Protein AF-A0AAV2TES6-F1 (afdb_monomer_lite)

Foldseek 3Di:
DDDDDDDDDDDDPDDDPDDDDPDDDDDDALVVVQLCLLLVQPLQQDPDPPPPPDPPPSDRDPSSVVLVVVLQCLACLHPVNVDADDDDAAQVFAFEDEDPDQKDWDWDPLDPVPPDIDIDIEGAQDWDADPSGGIYHYHHNVVVSVQLRVLCVVCCPPPVNVVLVVQLVVLSVVLSVLSVVCSPPDPPRPCNVVSVVVNVVSSVSNSVSSNVSSSSSGGD

Structure (mmCIF, N/CA/C/O backbone):
data_AF-A0AAV2TES6-F1
#
_entry.id   AF-A0AAV2TES6-F1
#
loop_
_atom_site.group_PDB
_atom_site.id
_atom_site.type_symbol
_atom_site.label_atom_id
_atom_site.label_alt_id
_atom_site.label_comp_id
_atom_site.label_asym_id
_atom_site.label_entity_id
_atom_site.label_seq_id
_atom_site.pdbx_PDB_ins_code
_atom_site.Cartn_x
_atom_site.Cartn_y
_atom_site.Cartn_z
_atom_site.occupancy
_atom_site.B_iso_or_equiv
_atom_site.auth_seq_id
_atom_site.auth_comp_id
_atom_site.auth_asym_id
_atom_site.auth_atom_id
_atom_site.pdbx_PDB_model_num
ATOM 1 N N . MET A 1 1 ? -45.876 -41.404 -24.754 1.00 34.75 1 MET A N 1
ATOM 2 C CA . MET A 1 1 ? -45.040 -42.017 -25.812 1.00 34.75 1 MET A CA 1
ATOM 3 C C . MET A 1 1 ? -43.896 -41.044 -26.075 1.00 34.75 1 MET A C 1
ATOM 5 O O . MET A 1 1 ? -44.191 -39.905 -26.391 1.00 34.75 1 MET A O 1
ATOM 9 N N . LEU A 1 2 ? -42.691 -41.294 -25.542 1.00 32.50 2 LEU A N 1
ATOM 10 C CA . LEU A 1 2 ? -41.531 -41.885 -26.254 1.00 32.50 2 LEU A CA 1
ATOM 11 C C . LEU A 1 2 ? -41.159 -41.091 -27.529 1.00 32.50 2 LEU A C 1
ATOM 13 O O . LEU A 1 2 ? -42.039 -40.892 -28.346 1.00 32.50 2 LEU A O 1
ATOM 17 N N . ALA A 1 3 ? -39.928 -40.707 -27.879 1.00 31.81 3 ALA A N 1
ATOM 18 C CA . ALA A 1 3 ? -38.600 -40.567 -27.272 1.00 31.81 3 ALA A CA 1
ATOM 19 C C . ALA A 1 3 ? -37.652 -40.078 -28.410 1.00 31.81 3 ALA A C 1
ATOM 21 O O . ALA A 1 3 ? -37.858 -40.513 -29.537 1.00 31.81 3 ALA A O 1
ATOM 22 N N . ARG A 1 4 ? -36.571 -39.334 -28.075 1.00 33.34 4 ARG A N 1
ATOM 23 C CA . ARG A 1 4 ? -35.261 -39.208 -28.802 1.00 33.34 4 ARG A CA 1
ATOM 24 C C . ARG A 1 4 ? -35.245 -38.499 -30.184 1.00 33.34 4 ARG A C 1
ATOM 26 O O . ARG A 1 4 ? -36.201 -38.596 -30.925 1.00 33.34 4 ARG A O 1
ATOM 33 N N . SER A 1 5 ? -34.196 -37.799 -30.647 1.00 33.41 5 SER A N 1
ATOM 34 C CA . SER A 1 5 ? -32.831 -37.493 -30.163 1.00 33.41 5 SER A CA 1
ATOM 35 C C . SER A 1 5 ? -32.136 -36.418 -31.039 1.00 33.41 5 SER A C 1
ATOM 37 O O . SER A 1 5 ? -32.571 -36.135 -32.147 1.00 33.41 5 SER A O 1
ATOM 39 N N . CYS A 1 6 ? -31.039 -35.899 -30.476 1.00 31.36 6 CYS A N 1
ATOM 40 C CA . CYS A 1 6 ? -30.096 -34.804 -30.757 1.00 31.36 6 CYS A CA 1
ATOM 41 C C . CYS A 1 6 ? -29.313 -34.690 -32.097 1.00 31.36 6 CYS A C 1
ATOM 43 O O . CYS A 1 6 ? -29.288 -35.609 -32.907 1.00 31.36 6 CYS A O 1
ATOM 45 N N . PHE A 1 7 ? -28.517 -33.593 -32.112 1.00 30.42 7 PHE A N 1
ATOM 46 C CA . PHE A 1 7 ? -27.317 -33.185 -32.888 1.00 30.42 7 PHE A CA 1
ATOM 47 C C . PHE A 1 7 ? -27.592 -32.223 -34.058 1.00 30.42 7 PHE A C 1
ATOM 49 O O . PHE A 1 7 ? -28.394 -32.524 -34.923 1.00 30.42 7 PHE A O 1
ATOM 56 N N . GLY A 1 8 ? -26.982 -31.042 -34.199 1.00 27.45 8 GLY A N 1
ATOM 57 C CA . GLY A 1 8 ? -25.894 -30.358 -33.494 1.00 27.45 8 GLY A CA 1
ATOM 58 C C . GLY A 1 8 ? -25.131 -29.518 -34.530 1.00 27.45 8 GLY A C 1
ATOM 59 O O . GLY A 1 8 ? -24.601 -30.090 -35.474 1.00 27.45 8 GLY A O 1
ATOM 60 N N . CYS A 1 9 ? -25.076 -28.187 -34.397 1.00 28.80 9 CYS A N 1
ATOM 61 C CA . CYS A 1 9 ? -24.217 -27.353 -35.245 1.00 28.80 9 CYS A CA 1
ATOM 62 C C . CYS A 1 9 ? -23.537 -26.269 -34.397 1.00 28.80 9 CYS A C 1
ATOM 64 O O . CYS A 1 9 ? -24.188 -25.441 -33.764 1.00 28.80 9 CYS A O 1
ATOM 66 N N . SER A 1 10 ? -22.212 -26.379 -34.342 1.00 29.36 10 SER A N 1
ATOM 67 C CA . SER A 1 10 ? -21.269 -25.631 -33.513 1.00 29.36 10 SER A CA 1
ATOM 68 C C . SER A 1 10 ? -21.087 -24.194 -34.012 1.00 29.36 10 SER A C 1
ATOM 70 O O . SER A 1 10 ? -20.819 -23.982 -35.193 1.00 29.36 10 SER A O 1
ATOM 72 N N . ALA A 1 11 ? -21.203 -23.215 -33.112 1.00 30.08 11 ALA A N 1
ATOM 73 C CA . ALA A 1 11 ? -20.855 -21.822 -33.367 1.00 30.08 11 ALA A CA 1
ATOM 74 C C . ALA A 1 11 ? -19.369 -21.599 -33.041 1.00 30.08 11 ALA A C 1
ATOM 76 O O . ALA A 1 11 ? -18.954 -21.664 -31.884 1.00 30.08 11 ALA A O 1
ATOM 77 N N . THR A 1 12 ? -18.554 -21.337 -34.061 1.00 31.69 12 THR A N 1
ATOM 78 C CA . THR A 1 12 ? -17.136 -20.998 -33.900 1.00 31.69 12 THR A CA 1
ATOM 79 C C . THR A 1 12 ? -16.978 -19.550 -33.444 1.00 31.69 12 THR A C 1
ATOM 81 O O . THR A 1 12 ? -17.210 -18.610 -34.203 1.00 31.69 12 THR A O 1
ATOM 84 N N . ALA A 1 13 ? -16.550 -19.382 -32.194 1.00 33.38 13 ALA A N 1
ATOM 85 C CA . ALA A 1 13 ? -16.122 -18.123 -31.604 1.00 33.38 13 ALA A CA 1
ATOM 86 C C . ALA A 1 13 ? -14.773 -17.692 -32.198 1.00 33.38 13 ALA A C 1
ATOM 88 O O . ALA A 1 13 ? -13.722 -18.122 -31.732 1.00 33.38 13 ALA A O 1
ATOM 89 N N . ASN A 1 14 ? -14.785 -16.869 -33.246 1.00 34.22 14 ASN A N 1
ATOM 90 C CA . ASN A 1 14 ? -13.567 -16.202 -33.705 1.00 34.22 14 ASN A CA 1
ATOM 91 C C . ASN A 1 14 ? -13.888 -14.933 -34.500 1.00 34.22 14 ASN A C 1
ATOM 93 O O . ASN A 1 14 ? -13.734 -14.889 -35.716 1.00 34.22 14 ASN A O 1
ATOM 97 N N . GLN A 1 15 ? -14.376 -13.894 -33.813 1.00 36.31 15 GLN A N 1
ATOM 98 C CA . GLN A 1 15 ? -14.455 -12.553 -34.400 1.00 36.31 15 GLN A CA 1
ATOM 99 C C . GLN A 1 15 ? -14.651 -11.440 -33.359 1.00 36.31 15 GLN A C 1
ATOM 101 O O . GLN A 1 15 ? -15.625 -10.705 -33.412 1.00 36.31 15 GLN A O 1
ATOM 106 N N . VAL A 1 16 ? -13.709 -11.263 -32.424 1.00 30.45 16 VAL A N 1
ATOM 107 C CA . VAL A 1 16 ? -13.511 -9.953 -31.768 1.00 30.45 16 VAL A CA 1
ATOM 108 C C . VAL A 1 16 ? -12.026 -9.759 -31.434 1.00 30.45 16 VAL A C 1
ATOM 110 O O . VAL A 1 16 ? -11.608 -9.859 -30.287 1.00 30.45 16 VAL A O 1
ATOM 113 N N . LEU A 1 17 ? -11.205 -9.468 -32.446 1.00 35.62 17 LEU A N 1
ATOM 114 C CA . LEU A 1 17 ? -9.939 -8.755 -32.247 1.00 35.62 17 LEU A CA 1
ATOM 115 C C . LEU A 1 17 ? -10.193 -7.297 -32.636 1.00 35.62 17 LEU A C 1
ATOM 117 O O . LEU A 1 17 ? -10.047 -6.901 -33.790 1.00 35.62 17 LEU A O 1
ATOM 121 N N . ARG A 1 18 ? -10.652 -6.505 -31.664 1.00 28.45 18 ARG 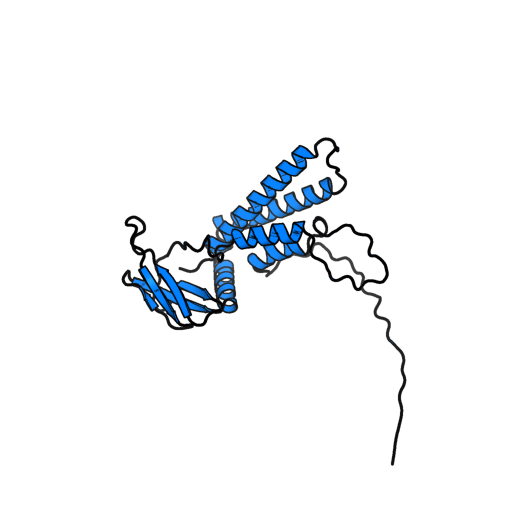A N 1
ATOM 122 C CA . ARG A 1 18 ? -10.622 -5.044 -31.740 1.00 28.45 18 ARG A CA 1
ATOM 123 C C . ARG A 1 18 ? -9.611 -4.544 -30.722 1.00 28.45 18 ARG A C 1
ATOM 125 O O . ARG A 1 18 ? -9.689 -4.879 -29.546 1.00 28.45 18 ARG A O 1
ATOM 132 N N . CYS A 1 19 ? -8.656 -3.787 -31.250 1.00 28.22 19 CYS A N 1
ATOM 133 C CA . CYS A 1 19 ? -7.640 -2.982 -30.593 1.00 28.22 19 CYS A CA 1
ATOM 134 C C . CYS A 1 19 ? -7.978 -2.625 -29.138 1.00 28.22 19 CYS A C 1
ATOM 136 O O . CYS A 1 19 ? -8.856 -1.799 -28.892 1.00 28.22 19 CYS A O 1
ATOM 138 N N . LEU A 1 20 ? -7.238 -3.193 -28.184 1.00 29.75 20 LEU A N 1
ATOM 139 C CA . LEU A 1 20 ? -7.183 -2.638 -26.837 1.00 29.75 20 LEU A CA 1
ATOM 140 C C . LEU A 1 20 ? -6.269 -1.417 -26.889 1.00 29.75 20 LEU A C 1
ATOM 142 O O . LEU A 1 20 ? -5.049 -1.499 -26.774 1.00 29.75 20 LEU A O 1
ATOM 146 N N . SER A 1 21 ? -6.908 -0.276 -27.128 1.00 31.30 21 SER A N 1
ATOM 147 C CA . SER A 1 21 ? -6.441 1.025 -26.678 1.00 31.30 21 SER A CA 1
ATOM 148 C C . SER A 1 21 ? -5.884 0.918 -25.258 1.00 31.30 21 SER A C 1
ATOM 150 O O . SER A 1 21 ? -6.511 0.288 -24.405 1.00 31.30 21 SER A O 1
ATOM 152 N N . VAL A 1 22 ? -4.754 1.582 -25.011 1.00 44.47 22 VAL A N 1
ATOM 153 C CA . VAL A 1 22 ? -4.266 1.967 -23.680 1.00 44.47 22 VAL A CA 1
ATOM 154 C C . VAL A 1 22 ? -5.421 2.665 -22.953 1.00 44.47 22 VAL A C 1
ATOM 156 O O . VAL A 1 22 ? -5.712 3.835 -23.187 1.00 44.47 22 VAL A O 1
ATOM 159 N N . GLY A 1 23 ? -6.178 1.887 -22.184 1.00 30.30 23 GLY A N 1
ATOM 160 C CA . GLY A 1 23 ? -7.470 2.272 -21.635 1.00 30.30 23 GLY A CA 1
ATOM 161 C C . GLY A 1 23 ? -7.330 2.682 -20.181 1.00 30.30 23 GLY A C 1
ATOM 162 O O . GLY A 1 23 ? -7.188 1.830 -19.313 1.00 30.30 23 GLY A O 1
ATOM 163 N N . SER A 1 24 ? -7.348 3.995 -19.957 1.00 35.31 24 SER A N 1
ATOM 164 C CA . SER A 1 24 ? -7.774 4.704 -18.741 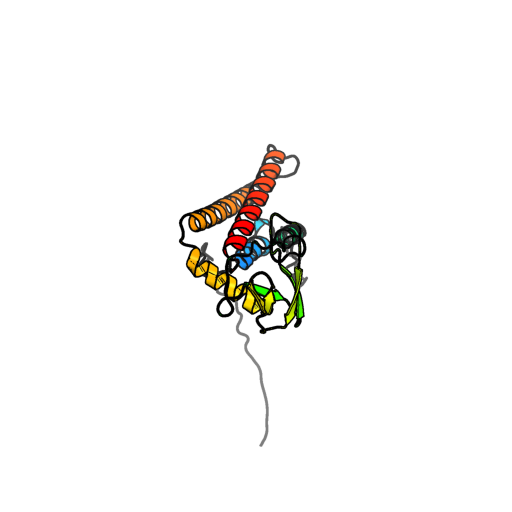1.00 35.31 24 SER A CA 1
ATOM 165 C C . SER A 1 24 ? -7.892 3.882 -17.442 1.00 35.31 24 SER A C 1
ATOM 167 O O . SER A 1 24 ? -8.911 3.237 -17.178 1.00 35.31 24 SER A O 1
ATOM 169 N N . ASN A 1 25 ? -6.884 4.030 -16.578 1.00 42.53 25 ASN A N 1
ATOM 170 C CA . ASN A 1 25 ? -6.913 3.712 -15.149 1.00 42.53 25 ASN A CA 1
ATOM 171 C C . ASN A 1 25 ? -8.118 4.382 -14.464 1.00 42.53 25 ASN A C 1
ATOM 173 O O . ASN A 1 25 ? -8.068 5.565 -14.138 1.00 42.53 25 ASN A O 1
ATOM 177 N N . THR A 1 26 ? -9.193 3.641 -14.200 1.00 45.97 26 THR A N 1
ATOM 178 C CA . THR A 1 26 ? -10.240 4.090 -13.272 1.00 45.97 26 THR A CA 1
ATOM 179 C C . THR A 1 26 ? -10.668 2.921 -12.377 1.00 45.97 26 THR A C 1
ATOM 181 O O . THR A 1 26 ? -11.141 1.895 -12.853 1.00 45.97 26 THR A O 1
ATOM 184 N N . ASN A 1 27 ? -10.454 3.081 -11.063 1.00 55.91 27 ASN A N 1
ATOM 185 C CA . ASN A 1 27 ? -10.877 2.204 -9.953 1.00 55.91 27 ASN A CA 1
ATOM 186 C C . ASN A 1 27 ? -10.163 0.851 -9.749 1.00 55.91 27 ASN A C 1
ATOM 188 O O . ASN A 1 27 ? -10.792 -0.117 -9.327 1.00 55.91 27 ASN A O 1
ATOM 192 N N . VAL A 1 28 ? -8.848 0.768 -9.964 1.00 74.12 28 VAL A N 1
ATOM 193 C CA . VAL A 1 2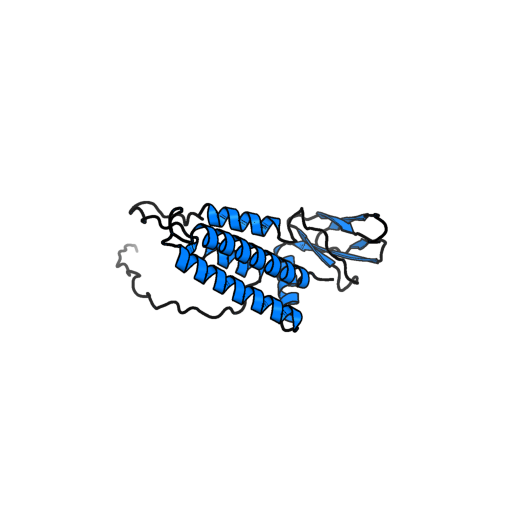8 ? -8.046 -0.360 -9.451 1.00 74.12 28 VAL A CA 1
ATOM 194 C C . VAL A 1 28 ? -7.292 0.097 -8.200 1.00 74.12 28 VAL A C 1
ATOM 196 O O . VAL A 1 28 ? -6.625 1.130 -8.239 1.00 74.12 28 VAL A O 1
ATOM 199 N N . GLY A 1 29 ? -7.413 -0.653 -7.100 1.00 86.25 29 GLY A N 1
ATOM 200 C CA . GLY A 1 29 ? -6.713 -0.354 -5.846 1.00 86.25 29 GLY A CA 1
ATOM 201 C C . GLY A 1 29 ? -5.192 -0.358 -6.011 1.00 86.25 29 GLY A C 1
ATOM 202 O O . GLY A 1 29 ? -4.661 -1.043 -6.888 1.00 86.25 29 GLY A O 1
ATOM 203 N N . ILE A 1 30 ? -4.468 0.393 -5.179 1.00 91.50 30 ILE A N 1
ATOM 204 C CA . ILE A 1 30 ? -3.021 0.636 -5.366 1.00 91.50 30 ILE A CA 1
ATOM 205 C C . ILE A 1 30 ? -2.212 -0.668 -5.343 1.00 91.50 30 ILE A C 1
ATOM 207 O O . ILE A 1 30 ? -1.292 -0.858 -6.142 1.00 91.50 30 ILE A O 1
ATOM 211 N N . LYS A 1 31 ? -2.589 -1.602 -4.465 1.00 90.69 31 LYS A N 1
ATOM 212 C CA . LYS A 1 31 ? -1.980 -2.938 -4.378 1.00 90.69 31 LYS A CA 1
ATOM 213 C C . LYS A 1 31 ? -2.195 -3.756 -5.649 1.00 90.69 31 LYS A C 1
ATOM 215 O O . LYS A 1 31 ? -1.262 -4.363 -6.174 1.00 90.69 31 LYS A O 1
ATOM 220 N N . GLU A 1 32 ? -3.417 -3.734 -6.169 1.00 91.38 32 GLU A N 1
ATOM 221 C CA . GLU A 1 32 ? -3.767 -4.453 -7.392 1.00 91.38 32 GLU A CA 1
ATOM 222 C C . GLU A 1 32 ? -3.100 -3.822 -8.618 1.00 91.38 32 GLU A C 1
ATOM 224 O O . GLU A 1 32 ? -2.634 -4.538 -9.498 1.00 91.38 32 GLU A O 1
ATOM 229 N N . ARG A 1 33 ? -2.957 -2.494 -8.650 1.00 93.25 33 ARG A N 1
ATOM 230 C CA . ARG A 1 33 ? -2.215 -1.788 -9.698 1.00 93.25 33 ARG A CA 1
ATOM 231 C C . ARG A 1 33 ? -0.765 -2.271 -9.786 1.00 93.25 33 ARG A C 1
ATOM 233 O O . ARG A 1 33 ? -0.323 -2.644 -10.869 1.00 93.25 33 ARG A O 1
ATOM 240 N N . MET A 1 34 ? -0.055 -2.340 -8.656 1.00 93.06 34 MET A N 1
ATOM 241 C CA . MET A 1 34 ? 1.318 -2.866 -8.606 1.00 93.06 34 MET A CA 1
ATOM 242 C C . MET A 1 34 ? 1.387 -4.326 -9.075 1.00 93.06 34 MET A C 1
ATOM 244 O O . MET A 1 34 ? 2.261 -4.705 -9.855 1.00 93.06 34 MET A O 1
ATOM 248 N N . ARG A 1 35 ? 0.433 -5.155 -8.638 1.00 92.56 35 ARG A N 1
ATOM 249 C CA . ARG A 1 35 ? 0.344 -6.556 -9.061 1.00 92.56 35 ARG A CA 1
ATOM 250 C C . ARG A 1 35 ? 0.141 -6.675 -10.573 1.00 92.56 35 ARG A C 1
ATOM 252 O O . ARG A 1 35 ? 0.855 -7.444 -11.214 1.00 92.56 35 ARG A O 1
ATOM 259 N N . LYS A 1 36 ? -0.794 -5.918 -11.151 1.00 92.06 36 LYS A N 1
ATOM 260 C CA . LYS A 1 36 ? -1.048 -5.904 -12.599 1.00 92.06 36 LYS A CA 1
ATOM 261 C C . LYS A 1 36 ? 0.162 -5.417 -13.378 1.00 92.06 36 LYS A C 1
ATOM 263 O O . LYS A 1 36 ? 0.533 -6.046 -14.363 1.00 92.06 36 LYS A O 1
ATOM 268 N N . PHE A 1 37 ? 0.836 -4.381 -12.884 1.00 92.25 37 PHE A N 1
ATOM 269 C CA . PHE A 1 37 ? 2.071 -3.886 -13.481 1.00 92.25 37 PHE A CA 1
ATOM 270 C C . PHE A 1 37 ? 3.151 -4.973 -13.606 1.00 92.25 37 PHE A C 1
ATOM 272 O O . PHE A 1 37 ? 3.890 -4.984 -14.581 1.00 92.25 37 PHE A O 1
ATOM 279 N N . ILE A 1 38 ? 3.250 -5.911 -12.662 1.00 92.19 38 ILE A N 1
ATOM 280 C CA . ILE A 1 38 ? 4.214 -7.018 -12.765 1.00 92.19 38 ILE A CA 1
ATOM 281 C C . ILE A 1 38 ? 3.662 -8.154 -13.636 1.00 92.19 38 ILE A C 1
ATOM 283 O O . ILE A 1 38 ? 4.353 -8.682 -14.509 1.00 92.19 38 ILE A O 1
ATOM 287 N N . MET A 1 39 ? 2.420 -8.562 -13.383 1.00 88.88 39 MET A N 1
ATOM 288 C CA . MET A 1 39 ? 1.852 -9.808 -13.906 1.00 88.88 39 MET A CA 1
ATOM 289 C C . MET A 1 39 ? 1.345 -9.696 -15.343 1.00 88.88 39 MET A C 1
ATOM 291 O O . MET A 1 39 ? 1.405 -10.669 -16.091 1.00 88.88 39 MET A O 1
ATOM 295 N N . GLU A 1 40 ? 0.839 -8.528 -15.726 1.00 88.62 40 GLU A N 1
ATOM 296 C CA . GLU A 1 40 ? 0.203 -8.289 -17.026 1.00 88.62 40 GLU A CA 1
ATOM 297 C C . GLU A 1 40 ? 1.141 -7.571 -18.006 1.00 88.62 40 GLU A C 1
ATOM 299 O O . GLU A 1 40 ? 0.779 -7.350 -19.160 1.00 88.62 40 GLU A O 1
ATOM 304 N N . ASN A 1 41 ? 2.361 -7.226 -17.580 1.00 87.50 41 ASN A N 1
ATOM 305 C CA . ASN A 1 41 ? 3.302 -6.504 -18.423 1.00 87.50 41 ASN A CA 1
ATOM 306 C C . ASN A 1 41 ? 3.908 -7.413 -19.507 1.00 87.50 41 ASN A C 1
ATOM 308 O O . ASN A 1 41 ? 4.568 -8.416 -19.189 1.00 87.50 41 ASN A O 1
ATOM 312 N N . PRO A 1 42 ? 3.728 -7.064 -20.795 1.00 85.31 42 PRO A N 1
ATOM 313 C CA . PRO A 1 42 ? 4.202 -7.883 -21.904 1.00 85.31 42 PRO A CA 1
ATOM 314 C C . PRO A 1 42 ? 5.729 -7.983 -21.946 1.00 85.31 42 PRO A C 1
ATOM 316 O O . PRO A 1 42 ? 6.255 -9.000 -22.387 1.00 85.31 42 PRO A O 1
ATOM 319 N N . HIS A 1 43 ? 6.450 -6.978 -21.443 1.00 84.50 43 HIS A N 1
ATOM 320 C CA . HIS A 1 43 ? 7.913 -6.960 -21.469 1.00 84.50 43 HIS A CA 1
ATOM 321 C C . HIS A 1 43 ? 8.559 -7.833 -20.380 1.00 84.50 43 HIS A C 1
ATOM 323 O O . HIS A 1 43 ? 9.746 -8.138 -20.464 1.00 84.50 43 HIS A O 1
ATOM 329 N N . LEU A 1 44 ? 7.792 -8.256 -19.367 1.00 81.12 44 LEU A N 1
ATOM 330 C CA . LEU A 1 44 ? 8.245 -9.159 -18.298 1.00 81.12 44 LEU A CA 1
ATOM 331 C C . LEU A 1 44 ? 7.857 -10.625 -18.541 1.00 81.12 44 LEU A C 1
ATOM 333 O O . LEU A 1 44 ? 8.327 -11.527 -17.833 1.00 81.12 44 LEU A O 1
ATOM 337 N N . SER A 1 45 ? 6.982 -10.852 -19.520 1.00 71.69 45 SER A N 1
ATOM 338 C CA . SER A 1 45 ? 6.514 -12.175 -19.913 1.00 71.69 45 SER A CA 1
ATOM 339 C C . SER A 1 45 ? 7.592 -12.897 -20.732 1.00 71.69 45 SER A C 1
ATOM 341 O O . SER A 1 45 ? 8.329 -12.255 -21.482 1.00 71.69 45 SER A O 1
ATOM 343 N N . PRO A 1 46 ? 7.729 -14.227 -20.600 1.00 61.66 46 PRO A N 1
ATOM 344 C CA . PRO A 1 46 ? 8.751 -14.960 -21.332 1.00 61.66 46 PRO A CA 1
ATOM 345 C C . PRO A 1 46 ? 8.467 -14.893 -22.839 1.00 61.66 46 PRO A C 1
ATOM 347 O O . PRO A 1 46 ? 7.403 -15.304 -23.296 1.00 61.66 46 PRO A O 1
ATOM 350 N N . SER A 1 47 ? 9.436 -14.418 -23.624 1.00 55.28 47 SER A N 1
ATOM 351 C CA . SER A 1 47 ? 9.430 -14.485 -25.090 1.00 55.28 47 SER A CA 1
ATOM 352 C C . SER A 1 47 ? 9.762 -15.905 -25.568 1.00 55.28 47 SER A C 1
ATOM 354 O O . SER A 1 47 ? 10.754 -16.140 -26.253 1.00 55.28 47 SER A O 1
ATOM 356 N N . GLY A 1 48 ? 8.972 -16.892 -25.147 1.00 54.25 48 GLY A N 1
ATOM 357 C CA . GLY A 1 48 ? 9.084 -18.261 -25.645 1.00 54.25 48 GLY A CA 1
ATOM 358 C C . GLY A 1 48 ? 8.189 -18.457 -26.870 1.00 54.25 48 GLY A C 1
ATOM 359 O O . GLY A 1 48 ? 7.056 -17.969 -26.848 1.00 54.25 48 GLY A O 1
ATOM 360 N N . PRO A 1 49 ? 8.627 -19.175 -27.924 1.00 47.97 49 PRO A N 1
ATOM 361 C CA . PRO A 1 49 ? 7.687 -19.664 -28.920 1.00 47.97 49 PRO A CA 1
ATOM 362 C C . PRO A 1 49 ? 6.641 -20.495 -28.177 1.00 47.97 49 PRO A C 1
ATOM 364 O O . PRO A 1 49 ? 6.984 -21.392 -27.405 1.00 47.97 49 PRO A O 1
ATOM 367 N N . SER A 1 50 ? 5.365 -20.173 -28.373 1.00 47.28 50 SER A N 1
ATOM 368 C CA . SER A 1 50 ? 4.272 -21.042 -27.965 1.00 47.28 50 SER A CA 1
ATOM 369 C C . SER A 1 50 ? 4.494 -22.384 -28.655 1.00 47.28 50 SER A C 1
ATOM 371 O O . SER A 1 50 ? 4.191 -22.522 -29.840 1.00 47.28 50 SER A O 1
ATOM 373 N N . ASN A 1 51 ? 5.096 -23.349 -27.960 1.00 48.38 51 ASN A N 1
ATOM 374 C CA . ASN A 1 51 ? 5.167 -24.713 -28.453 1.00 48.38 51 ASN A CA 1
ATOM 375 C C . ASN A 1 51 ? 3.721 -25.148 -28.691 1.00 48.38 51 ASN A C 1
ATOM 377 O O . ASN A 1 51 ? 2.940 -25.265 -27.743 1.00 48.38 51 ASN A O 1
ATOM 381 N N . LEU A 1 52 ? 3.348 -25.301 -29.965 1.00 56.88 52 LEU A N 1
ATOM 382 C CA . LEU A 1 52 ? 2.061 -25.864 -30.341 1.00 56.88 52 LEU A CA 1
ATOM 383 C C . LEU A 1 52 ? 1.945 -27.211 -29.612 1.00 56.88 52 LEU A C 1
ATOM 385 O O . LEU A 1 52 ? 2.818 -28.060 -29.777 1.00 56.88 52 LEU A O 1
ATOM 389 N N . ASN A 1 53 ? 0.872 -27.387 -28.835 1.00 58.22 53 ASN A N 1
ATOM 390 C CA . ASN A 1 53 ? 0.427 -28.625 -28.165 1.00 58.22 53 ASN A CA 1
ATOM 391 C C . ASN A 1 53 ? 0.692 -28.798 -26.658 1.00 58.22 53 ASN A C 1
ATOM 393 O O . ASN A 1 53 ? 0.373 -29.861 -26.130 1.00 58.22 53 ASN A O 1
ATOM 397 N N . LEU A 1 54 ? 1.153 -27.784 -25.923 1.00 51.09 54 LEU A N 1
ATOM 398 C CA . LEU A 1 54 ? 0.996 -27.778 -24.459 1.00 51.09 54 LEU A CA 1
ATOM 399 C C . LEU A 1 54 ? -0.103 -26.783 -24.072 1.00 51.09 54 LEU A C 1
ATOM 401 O O . LEU A 1 54 ? -0.102 -25.671 -24.609 1.00 51.09 54 LEU A O 1
ATOM 405 N N . PRO A 1 55 ? -1.041 -27.125 -23.163 1.00 47.78 55 PRO A N 1
ATOM 406 C CA . PRO A 1 55 ? -1.876 -26.106 -22.553 1.00 47.78 55 PRO A CA 1
ATOM 407 C C . PRO A 1 55 ? -0.922 -25.142 -21.853 1.00 47.78 55 PRO A C 1
ATOM 409 O O . PRO A 1 55 ? -0.290 -25.500 -20.861 1.00 47.78 55 PRO A O 1
ATOM 412 N N . VAL A 1 56 ? -0.751 -23.949 -22.428 1.00 50.25 56 VAL A N 1
ATOM 413 C CA . VAL A 1 56 ? 0.081 -22.896 -21.852 1.00 50.25 56 VAL A CA 1
ATOM 414 C C . VAL A 1 56 ? -0.617 -22.477 -20.566 1.00 50.25 56 VAL A C 1
ATOM 416 O O . VAL A 1 56 ? -1.475 -21.593 -20.561 1.00 50.25 56 VAL A O 1
ATOM 419 N N . ALA A 1 57 ? -0.275 -23.131 -19.456 1.00 51.41 57 ALA A N 1
ATOM 420 C CA . ALA A 1 57 ? -0.361 -22.467 -18.175 1.00 51.41 57 ALA A CA 1
ATOM 421 C C . ALA A 1 57 ? 0.385 -21.145 -18.376 1.00 51.41 57 ALA A C 1
ATOM 423 O O . ALA A 1 57 ? 1.495 -21.140 -18.910 1.00 51.41 57 ALA A O 1
ATOM 424 N N . LYS A 1 58 ? -0.267 -20.012 -18.085 1.00 60.53 58 LYS A N 1
ATOM 425 C CA . LYS A 1 58 ? 0.393 -18.701 -18.075 1.00 60.53 58 LYS A CA 1
ATOM 426 C C . LYS A 1 58 ? 1.470 -18.751 -16.992 1.00 60.53 58 LYS A C 1
ATOM 428 O O . LYS A 1 58 ? 1.242 -18.336 -15.858 1.00 60.53 58 LYS A O 1
ATOM 433 N N . ASP A 1 59 ? 2.612 -19.331 -17.328 1.00 66.81 59 ASP A N 1
ATOM 434 C CA . ASP A 1 59 ? 3.703 -19.534 -16.405 1.00 66.81 59 ASP A CA 1
ATOM 435 C C . ASP A 1 59 ? 4.374 -18.187 -16.196 1.00 66.81 59 ASP A C 1
ATOM 437 O O . ASP A 1 59 ? 5.026 -17.621 -17.073 1.00 66.81 59 ASP A O 1
ATOM 441 N N . VAL A 1 60 ? 4.145 -17.652 -15.002 1.00 78.00 60 VAL A N 1
ATOM 442 C CA . VAL A 1 60 ? 4.751 -16.420 -14.513 1.00 78.00 60 VAL A CA 1
ATOM 443 C C . VAL A 1 60 ? 6.268 -16.561 -14.604 1.00 78.00 60 VAL A C 1
ATOM 445 O O . VAL A 1 60 ? 6.838 -17.530 -14.083 1.00 78.00 60 VAL A O 1
ATOM 448 N N . SER A 1 61 ? 6.932 -15.602 -15.250 1.00 84.56 61 SER A N 1
ATOM 449 C CA . SER A 1 61 ? 8.380 -15.649 -15.442 1.00 84.56 61 SER A CA 1
ATOM 450 C C . SER A 1 61 ? 9.118 -15.607 -14.100 1.00 84.56 61 SER A C 1
ATOM 452 O O . SER A 1 61 ? 8.608 -15.101 -13.096 1.00 84.56 61 SER A O 1
ATOM 454 N N . ARG A 1 62 ? 10.360 -16.114 -14.055 1.00 85.25 62 ARG A N 1
ATOM 455 C CA . ARG A 1 62 ? 11.196 -16.018 -12.842 1.00 85.25 62 ARG A CA 1
ATOM 456 C C . ARG A 1 62 ? 11.367 -14.564 -12.394 1.00 85.25 62 ARG A C 1
ATOM 458 O O . ARG A 1 62 ? 11.368 -14.302 -11.199 1.00 85.25 62 ARG A O 1
ATOM 465 N N . MET A 1 63 ? 11.473 -13.639 -13.351 1.00 85.81 63 MET A N 1
ATOM 466 C CA . MET A 1 63 ? 11.568 -12.205 -13.077 1.00 85.81 63 MET A CA 1
ATOM 467 C C . MET A 1 63 ? 10.292 -11.681 -12.418 1.00 85.81 63 MET A C 1
ATOM 469 O O . MET A 1 63 ? 10.366 -11.023 -11.389 1.00 85.81 63 MET A O 1
ATOM 473 N N . GLN A 1 64 ? 9.121 -12.027 -12.956 1.00 90.00 64 GLN A N 1
ATOM 474 C CA . GLN A 1 64 ? 7.841 -11.627 -12.371 1.00 90.00 64 GLN A CA 1
ATOM 475 C C . GLN A 1 64 ? 7.673 -12.178 -10.948 1.00 90.00 64 GLN A C 1
ATOM 477 O O . GLN A 1 64 ? 7.270 -11.439 -10.055 1.00 90.00 64 GLN A O 1
ATOM 482 N N . LYS A 1 65 ? 8.046 -13.444 -10.705 1.00 90.12 65 LYS A N 1
ATOM 483 C CA . LYS A 1 65 ? 8.025 -14.045 -9.357 1.00 90.12 65 LYS A CA 1
ATOM 484 C C . LYS A 1 65 ? 8.935 -13.298 -8.379 1.00 90.12 65 LYS A C 1
ATOM 486 O O . LYS A 1 65 ? 8.512 -12.990 -7.271 1.00 90.12 65 LYS A O 1
ATOM 491 N N . GLU A 1 66 ? 10.153 -12.976 -8.805 1.00 91.62 66 GLU A N 1
ATOM 492 C CA . GLU A 1 66 ? 11.125 -12.230 -8.000 1.00 91.62 66 GLU A CA 1
ATOM 493 C C . GLU A 1 66 ? 10.636 -10.805 -7.691 1.00 91.62 66 GLU A C 1
ATOM 495 O O . GLU A 1 66 ? 10.690 -10.353 -6.550 1.00 91.62 66 GLU A O 1
ATOM 500 N N . MET A 1 67 ? 10.088 -10.102 -8.685 1.00 92.94 67 MET A N 1
ATOM 501 C CA . MET A 1 67 ? 9.518 -8.766 -8.492 1.00 92.94 67 MET A CA 1
ATOM 502 C C . MET A 1 67 ? 8.324 -8.788 -7.533 1.00 92.94 67 MET A C 1
ATOM 504 O O . MET A 1 67 ? 8.240 -7.926 -6.659 1.00 92.94 67 MET A O 1
ATOM 508 N N . MET A 1 68 ? 7.440 -9.786 -7.643 1.00 91.94 68 MET A N 1
ATOM 509 C CA . MET A 1 68 ? 6.328 -9.976 -6.706 1.00 91.94 68 MET A CA 1
ATOM 510 C C . MET A 1 68 ? 6.827 -10.224 -5.283 1.00 91.94 68 MET A C 1
ATOM 512 O O . MET A 1 68 ? 6.361 -9.559 -4.362 1.00 91.94 68 MET A O 1
ATOM 516 N N . ALA A 1 69 ? 7.812 -11.108 -5.102 1.00 91.50 69 ALA A N 1
ATOM 517 C CA . ALA A 1 69 ? 8.400 -11.373 -3.790 1.00 91.50 69 ALA A CA 1
ATOM 518 C C . ALA A 1 69 ? 9.002 -10.099 -3.174 1.00 91.50 69 ALA A C 1
ATOM 520 O O . ALA A 1 69 ? 8.806 -9.819 -1.993 1.00 91.50 69 ALA A O 1
ATOM 521 N N . GLN A 1 70 ? 9.672 -9.267 -3.978 1.00 91.94 70 GLN A N 1
ATOM 522 C CA . GLN A 1 70 ? 10.176 -7.976 -3.508 1.00 91.94 70 GLN A CA 1
ATOM 523 C C . GLN A 1 70 ? 9.053 -7.029 -3.080 1.00 91.94 70 GLN A C 1
ATOM 525 O O . GLN A 1 70 ? 9.210 -6.351 -2.067 1.00 91.94 70 GLN A O 1
ATOM 530 N N . VAL A 1 71 ? 7.941 -6.969 -3.821 1.00 91.69 71 VAL A N 1
ATOM 531 C CA . VAL A 1 71 ? 6.771 -6.157 -3.445 1.00 91.69 71 VAL A CA 1
ATOM 532 C C . VAL A 1 71 ? 6.138 -6.668 -2.150 1.00 91.69 71 VAL A C 1
ATOM 534 O O . VAL A 1 71 ? 5.827 -5.871 -1.270 1.00 91.69 71 VAL A O 1
ATOM 537 N N . GLU A 1 72 ? 6.002 -7.983 -1.988 1.00 88.44 72 GLU A N 1
ATOM 538 C CA . GLU A 1 72 ? 5.464 -8.591 -0.767 1.00 88.44 72 GLU A CA 1
ATOM 539 C C . GLU A 1 72 ? 6.328 -8.290 0.460 1.00 88.44 72 GLU A C 1
ATOM 541 O O . GLU A 1 72 ? 5.794 -8.001 1.529 1.00 88.44 72 GLU A O 1
ATOM 546 N N . VAL A 1 73 ? 7.657 -8.309 0.314 1.00 88.19 73 VAL A N 1
ATOM 547 C CA . VAL A 1 73 ? 8.586 -8.007 1.411 1.00 88.19 73 VAL A CA 1
ATOM 548 C C . VAL A 1 73 ? 8.495 -6.547 1.844 1.00 88.19 73 VAL A C 1
ATOM 550 O O . VAL A 1 73 ? 8.556 -6.287 3.046 1.00 88.19 73 VAL A O 1
ATOM 553 N N . ILE A 1 74 ? 8.360 -5.606 0.902 1.00 86.44 74 ILE A N 1
ATOM 554 C CA . ILE A 1 74 ? 8.292 -4.168 1.213 1.00 86.44 74 ILE A CA 1
ATOM 555 C C . ILE A 1 74 ? 6.901 -3.703 1.649 1.00 86.44 74 ILE A C 1
ATOM 557 O O . ILE A 1 74 ? 6.799 -2.633 2.248 1.00 86.44 74 ILE A O 1
ATOM 561 N N . ASP A 1 75 ? 5.839 -4.455 1.342 1.00 85.25 75 ASP A N 1
ATOM 562 C CA . ASP A 1 75 ? 4.483 -4.075 1.734 1.00 85.25 75 ASP A CA 1
ATOM 563 C C . ASP A 1 75 ? 4.405 -3.941 3.262 1.00 85.25 75 ASP A C 1
ATOM 565 O O . ASP A 1 75 ? 5.079 -4.649 4.014 1.00 85.25 75 ASP A O 1
ATOM 569 N N . ILE A 1 76 ? 3.576 -3.019 3.735 1.00 77.12 76 ILE A N 1
ATOM 570 C CA . ILE A 1 76 ? 3.395 -2.725 5.163 1.00 77.12 76 ILE A CA 1
ATOM 571 C C . ILE A 1 76 ? 2.773 -3.927 5.883 1.00 77.12 76 ILE A C 1
ATOM 573 O O . ILE A 1 76 ? 2.953 -4.116 7.085 1.00 77.12 76 ILE A O 1
ATOM 577 N N . ASP A 1 77 ? 2.061 -4.771 5.136 1.00 74.38 77 ASP A N 1
ATOM 578 C CA . ASP A 1 77 ? 1.464 -6.003 5.651 1.00 74.38 77 ASP A CA 1
ATOM 579 C C . ASP A 1 77 ? 2.506 -7.102 5.922 1.00 74.38 77 ASP A C 1
ATOM 581 O O . ASP A 1 77 ? 2.216 -8.074 6.632 1.00 74.38 77 ASP A O 1
ATOM 585 N N . SER A 1 78 ? 3.725 -6.948 5.389 1.00 76.50 78 SER A N 1
ATOM 586 C CA . SER A 1 78 ? 4.855 -7.834 5.661 1.00 76.50 78 SER A CA 1
ATOM 587 C C . SER A 1 78 ? 5.149 -7.869 7.156 1.00 76.50 78 SER A C 1
ATOM 589 O O . SER A 1 78 ? 5.175 -6.843 7.836 1.00 76.50 78 SER A O 1
ATOM 591 N N . ILE A 1 79 ? 5.429 -9.066 7.677 1.00 65.38 79 ILE A N 1
ATOM 592 C CA . ILE A 1 79 ? 5.811 -9.272 9.084 1.00 65.38 79 ILE A CA 1
ATOM 593 C C . ILE A 1 79 ? 6.992 -8.363 9.468 1.00 65.38 79 ILE A C 1
ATOM 595 O O . ILE A 1 79 ? 7.034 -7.855 10.584 1.00 65.38 79 ILE A O 1
ATOM 599 N N . HIS A 1 80 ? 7.899 -8.099 8.525 1.00 60.22 80 HIS A N 1
ATOM 600 C CA . HIS A 1 80 ? 9.101 -7.295 8.741 1.00 60.22 80 HIS A CA 1
ATOM 601 C C . HIS A 1 80 ? 8.838 -5.780 8.806 1.00 60.22 80 HIS A C 1
ATOM 603 O O . HIS A 1 80 ? 9.625 -5.064 9.415 1.00 60.22 80 HIS A O 1
ATOM 609 N N . ASN A 1 81 ? 7.732 -5.288 8.234 1.00 62.41 81 ASN A N 1
ATOM 610 C CA . ASN A 1 81 ? 7.439 -3.850 8.117 1.00 62.41 81 ASN A CA 1
ATOM 611 C C . ASN A 1 81 ? 6.219 -3.409 8.932 1.00 62.41 81 ASN A C 1
ATOM 613 O O . ASN A 1 81 ? 5.692 -2.316 8.730 1.00 62.41 81 ASN A O 1
ATOM 617 N N . ARG A 1 82 ? 5.771 -4.236 9.881 1.00 65.69 82 ARG A N 1
ATOM 618 C CA . ARG A 1 82 ? 4.506 -4.038 10.601 1.00 65.69 82 ARG A CA 1
ATOM 619 C C . ARG A 1 82 ? 4.529 -2.907 11.645 1.00 65.69 82 ARG A C 1
ATOM 621 O O . ARG A 1 82 ? 3.567 -2.740 12.391 1.00 65.69 82 ARG A O 1
ATOM 628 N N . LEU A 1 83 ? 5.605 -2.120 11.717 1.00 68.25 83 LEU A N 1
ATOM 629 C CA . LEU A 1 83 ? 5.687 -0.956 12.601 1.00 68.25 83 LEU A CA 1
ATOM 630 C C . LEU A 1 83 ? 4.814 0.177 12.054 1.00 68.25 83 LEU A C 1
ATOM 632 O O . LEU A 1 83 ? 5.237 0.977 11.221 1.00 68.25 83 LEU A O 1
ATOM 636 N N . ARG A 1 84 ? 3.573 0.238 12.539 1.00 70.25 84 ARG A N 1
ATOM 637 C CA . ARG A 1 84 ? 2.626 1.299 12.196 1.00 70.25 84 ARG A CA 1
ATOM 638 C C . ARG A 1 84 ? 2.835 2.506 13.096 1.00 70.25 84 ARG A C 1
ATOM 640 O O . ARG A 1 84 ? 2.930 2.379 14.317 1.00 70.25 84 ARG A O 1
ATOM 647 N N . LYS A 1 85 ? 2.845 3.696 12.497 1.00 73.19 85 LYS A N 1
ATOM 648 C CA . LYS A 1 85 ? 2.763 4.944 13.255 1.00 73.19 85 LYS A CA 1
ATOM 649 C C . LYS A 1 85 ? 1.314 5.131 13.698 1.00 73.19 85 LYS A C 1
ATOM 651 O O . LYS A 1 85 ? 0.464 5.475 12.882 1.00 73.19 85 LYS A O 1
ATOM 656 N N . ILE A 1 86 ? 1.048 4.877 14.975 1.00 79.75 86 ILE A N 1
ATOM 657 C CA . ILE A 1 86 ? -0.290 5.019 15.553 1.00 79.75 86 ILE A CA 1
ATOM 658 C C . ILE A 1 86 ? -0.668 6.503 15.537 1.00 79.75 86 ILE A C 1
ATOM 660 O O . ILE A 1 86 ? 0.110 7.353 15.981 1.00 79.75 86 ILE A O 1
ATOM 664 N N . ARG A 1 87 ? -1.845 6.817 14.995 1.00 79.75 87 ARG A N 1
ATOM 665 C CA . ARG A 1 87 ? -2.436 8.155 15.073 1.00 79.75 87 ARG A CA 1
ATOM 666 C C . ARG A 1 87 ? -3.503 8.159 16.178 1.00 79.75 87 ARG A C 1
ATOM 668 O O . ARG A 1 87 ? -3.970 7.094 16.575 1.00 79.75 87 ARG A O 1
ATOM 675 N N . PRO A 1 88 ? -3.897 9.336 16.691 1.00 83.69 88 PRO A N 1
ATOM 676 C CA . PRO A 1 88 ? -4.999 9.422 17.640 1.00 83.69 88 PRO A CA 1
ATOM 677 C C . PRO A 1 88 ? -6.264 8.780 17.065 1.00 83.69 88 PRO A C 1
ATOM 679 O O . PRO A 1 88 ? -6.671 9.101 15.948 1.00 83.69 88 PRO A O 1
ATOM 682 N N . ASN A 1 89 ? -6.876 7.885 17.835 1.00 90.31 89 ASN A N 1
ATOM 683 C CA . ASN A 1 89 ? -8.038 7.109 17.421 1.00 90.31 89 ASN A CA 1
ATOM 684 C C . ASN A 1 89 ? -9.015 6.915 18.595 1.00 90.31 89 ASN A C 1
ATOM 686 O O . ASN A 1 89 ? -8.718 7.289 19.735 1.00 90.31 89 ASN A O 1
ATOM 690 N N . SER A 1 90 ? -10.211 6.395 18.320 1.00 92.12 90 SER A N 1
ATOM 691 C CA . SER A 1 90 ? -11.281 6.262 19.317 1.00 92.12 90 SER A CA 1
ATOM 692 C C . SER A 1 90 ? -11.940 4.887 19.259 1.00 92.12 90 SER A C 1
ATOM 694 O O . SER A 1 90 ? -11.602 4.048 18.429 1.00 92.12 90 SER A O 1
ATOM 696 N N . LYS A 1 91 ? -12.898 4.631 20.152 1.00 92.62 91 LYS A N 1
ATOM 697 C CA . LYS A 1 91 ? -13.652 3.372 20.134 1.00 92.62 91 LYS A CA 1
ATOM 698 C C . LYS A 1 91 ? -14.502 3.242 18.866 1.00 92.62 91 LYS A C 1
ATOM 700 O O . LYS A 1 91 ? -14.657 2.143 18.340 1.00 92.62 91 LYS A O 1
ATOM 705 N N . GLU A 1 92 ? -15.055 4.361 18.410 1.00 91.44 92 GLU A N 1
ATOM 706 C CA . GLU A 1 92 ? -15.909 4.490 17.229 1.00 91.44 92 GLU A CA 1
ATOM 707 C C . GLU A 1 92 ? -15.082 4.459 15.941 1.00 91.44 92 GLU A C 1
ATOM 709 O O . GLU A 1 92 ? -15.538 3.921 14.936 1.00 91.44 92 GLU A O 1
ATOM 714 N N . ASN A 1 93 ? -13.852 4.978 15.996 1.00 89.81 93 ASN A N 1
ATOM 715 C CA . ASN A 1 93 ? -12.884 4.948 14.906 1.00 89.81 93 ASN A CA 1
ATOM 716 C C . ASN A 1 93 ? -11.563 4.305 15.376 1.00 89.81 93 ASN A C 1
ATOM 718 O O . ASN A 1 93 ? -10.613 5.037 15.662 1.00 89.81 93 A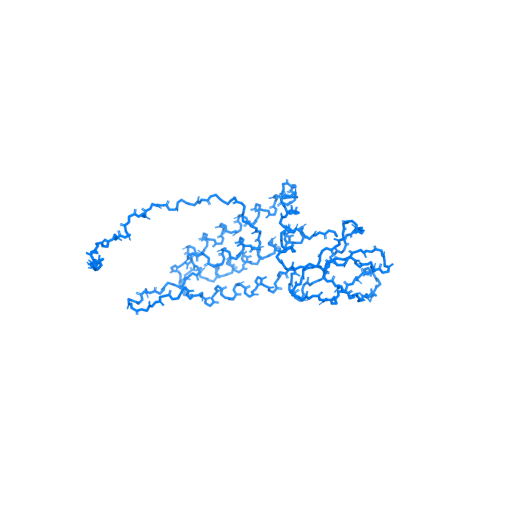SN A O 1
ATOM 722 N N . PRO A 1 94 ? -11.521 2.968 15.553 1.00 92.38 94 PRO A N 1
ATOM 723 C CA . PRO A 1 94 ? -10.339 2.260 16.035 1.00 92.38 94 PRO A CA 1
ATOM 724 C C . PRO A 1 94 ? -9.346 1.973 14.903 1.00 92.38 94 PRO A C 1
ATOM 726 O O . PRO A 1 94 ? -9.748 1.797 13.752 1.00 92.38 94 PRO A O 1
ATOM 729 N N . LEU A 1 95 ? -8.075 1.758 15.254 1.00 90.94 95 LEU A N 1
ATOM 730 C CA . LEU A 1 95 ? -7.070 1.290 14.304 1.00 90.94 95 LEU A CA 1
ATOM 731 C C . LEU A 1 95 ? -7.421 -0.108 13.803 1.00 90.94 95 LEU A C 1
ATOM 733 O O . LEU A 1 95 ? -7.428 -1.087 14.557 1.00 90.94 95 LEU A O 1
ATOM 737 N N . ILE A 1 96 ? -7.685 -0.210 12.506 1.00 91.31 96 ILE A N 1
ATOM 738 C CA . ILE A 1 96 ? -8.054 -1.475 11.882 1.00 91.31 96 ILE A CA 1
ATOM 739 C C . ILE A 1 96 ? -6.805 -2.321 11.617 1.00 91.31 96 ILE A C 1
ATOM 741 O O . ILE A 1 96 ? -5.826 -1.882 11.009 1.00 91.31 96 ILE A O 1
ATOM 745 N N . VAL A 1 97 ? -6.856 -3.578 12.042 1.00 90.56 97 VAL A N 1
ATOM 746 C CA . VAL A 1 97 ? -5.794 -4.569 11.863 1.00 90.56 97 VAL A CA 1
ATOM 747 C C . VAL A 1 97 ? -6.335 -5.714 11.017 1.00 90.56 97 VAL A C 1
ATOM 749 O O . VAL A 1 97 ? -7.296 -6.370 11.406 1.00 90.56 97 VAL A O 1
ATOM 752 N N . GLY A 1 98 ? -5.720 -5.960 9.861 1.00 90.56 98 GLY A N 1
ATOM 753 C CA . GLY A 1 98 ? -6.060 -7.089 8.999 1.00 90.56 98 GLY A CA 1
ATOM 754 C C . GLY A 1 98 ? -5.378 -8.380 9.441 1.00 90.56 98 GLY A C 1
ATOM 755 O O . GLY A 1 98 ? -4.172 -8.404 9.697 1.00 90.56 98 GLY A O 1
ATOM 756 N N . SER A 1 99 ? -6.138 -9.472 9.489 1.00 90.31 99 SER A N 1
ATOM 757 C CA . SER A 1 99 ? -5.597 -10.817 9.671 1.00 90.31 99 SER A CA 1
ATOM 758 C C . SER A 1 99 ? -6.427 -11.874 8.957 1.00 90.31 99 SER A C 1
ATOM 760 O O . SER A 1 99 ? -7.620 -11.709 8.715 1.00 90.31 99 SER A O 1
ATOM 762 N N . LYS A 1 100 ? -5.795 -13.008 8.643 1.00 91.19 100 LYS A N 1
ATOM 763 C CA . LYS A 1 100 ? -6.505 -14.235 8.249 1.00 91.19 100 LYS A CA 1
ATOM 764 C C . LYS A 1 100 ? -7.016 -15.014 9.470 1.00 91.19 100 LYS A C 1
ATOM 766 O O . LYS A 1 100 ? -7.911 -15.842 9.337 1.00 91.19 100 LYS A O 1
ATOM 771 N N . LEU A 1 101 ? -6.457 -14.751 10.651 1.00 92.19 101 LEU A N 1
ATOM 772 C CA . LEU A 1 101 ? -6.780 -15.437 11.898 1.00 92.19 101 LEU A CA 1
ATOM 773 C C . LEU A 1 101 ? -7.966 -14.773 12.607 1.00 92.19 101 LEU A C 1
ATOM 775 O O . LEU A 1 101 ? -8.281 -13.605 12.377 1.00 92.19 101 LEU A O 1
ATOM 779 N N . GLU A 1 102 ? -8.644 -15.529 13.468 1.00 93.56 102 GLU A N 1
ATOM 780 C CA . GLU A 1 102 ? -9.725 -15.019 14.331 1.00 93.56 102 GLU A CA 1
ATOM 781 C C . GLU A 1 102 ? -9.204 -14.230 15.531 1.00 93.56 102 GLU A C 1
ATOM 783 O O . GLU A 1 102 ? -9.910 -13.387 16.082 1.00 93.56 102 GLU A O 1
ATOM 788 N N . ARG A 1 103 ? -7.953 -14.496 15.914 1.00 94.56 103 ARG A N 1
ATOM 789 C CA . ARG A 1 103 ? -7.232 -13.790 16.966 1.00 94.56 103 ARG A CA 1
ATOM 790 C C . ARG A 1 103 ? -5.809 -13.488 16.523 1.0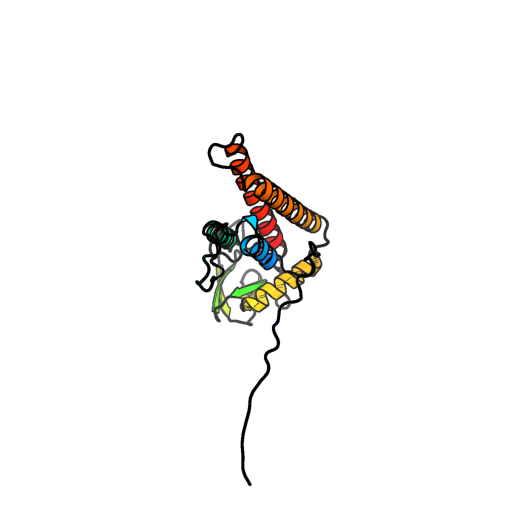0 94.56 103 ARG A C 1
ATOM 792 O O . ARG A 1 103 ? -5.180 -14.320 15.869 1.00 94.56 103 ARG A O 1
ATOM 799 N N . GLN A 1 104 ? -5.293 -12.330 16.909 1.00 92.25 104 GLN A N 1
ATOM 800 C CA . GLN A 1 104 ? -3.925 -11.915 16.610 1.00 92.25 104 GLN A CA 1
ATOM 801 C C . GLN A 1 104 ? -3.347 -11.128 17.781 1.00 92.25 104 GLN A C 1
ATOM 803 O O . GLN A 1 104 ? -4.039 -10.320 18.398 1.00 92.25 104 GLN A O 1
ATOM 808 N N . VAL A 1 105 ? -2.076 -11.380 18.088 1.00 91.75 105 VAL A N 1
ATOM 809 C CA . VAL A 1 105 ? -1.319 -10.540 19.014 1.00 91.75 105 VAL A CA 1
ATOM 810 C C . VAL A 1 105 ? -0.818 -9.334 18.236 1.00 91.75 105 VAL A C 1
ATOM 812 O O . VAL A 1 105 ? -0.127 -9.493 17.232 1.00 91.75 105 VAL A O 1
ATOM 815 N N . GLU A 1 106 ? -1.171 -8.146 18.707 1.00 89.19 106 GLU A N 1
ATOM 816 C CA . GLU A 1 106 ? -0.691 -6.880 18.167 1.00 89.19 106 GLU A CA 1
ATOM 817 C C . GLU A 1 106 ? 0.181 -6.146 19.166 1.00 89.19 106 GLU A C 1
ATOM 819 O O . GLU A 1 106 ? 0.029 -6.290 20.381 1.00 89.19 106 GLU A O 1
ATOM 824 N N . THR A 1 107 ? 1.095 -5.339 18.639 1.00 88.31 107 THR A N 1
ATOM 825 C CA . THR A 1 107 ? 2.036 -4.564 19.444 1.00 88.31 107 THR A CA 1
ATOM 826 C C . THR A 1 107 ? 1.678 -3.088 19.371 1.00 88.31 107 THR A C 1
ATOM 828 O O . THR A 1 107 ? 1.723 -2.476 18.308 1.00 88.31 107 THR A O 1
ATOM 831 N N . CYS A 1 108 ? 1.361 -2.496 20.519 1.00 87.19 108 CYS A N 1
ATOM 832 C CA . CYS A 1 108 ? 1.185 -1.061 20.668 1.00 87.19 108 CYS A CA 1
ATOM 833 C C . CYS A 1 108 ? 2.468 -0.439 21.227 1.00 87.19 108 CYS A C 1
ATOM 835 O O . CYS A 1 108 ? 2.896 -0.762 22.339 1.00 87.19 108 CYS A O 1
ATOM 837 N N . MET A 1 109 ? 3.045 0.505 20.485 1.00 85.88 109 MET A N 1
ATOM 838 C CA . MET A 1 109 ? 4.148 1.344 20.952 1.00 85.88 109 MET A CA 1
ATOM 839 C C . MET A 1 109 ? 3.565 2.597 21.614 1.00 85.88 109 MET A C 1
ATOM 841 O O . MET A 1 109 ? 3.250 3.576 20.945 1.00 85.88 109 MET A O 1
ATOM 845 N N . CYS A 1 110 ? 3.333 2.528 22.928 1.00 82.38 110 CYS A N 1
ATOM 846 C CA . CYS A 1 110 ? 2.658 3.593 23.682 1.00 82.38 110 CYS A CA 1
ATOM 847 C C . CYS A 1 110 ? 3.485 4.879 23.772 1.00 82.38 110 CYS A C 1
ATOM 849 O O . CYS A 1 110 ? 2.931 5.972 23.707 1.00 82.38 110 CYS A O 1
ATOM 851 N N . TYR A 1 111 ? 4.794 4.725 23.942 1.00 80.62 111 TYR A N 1
ATOM 852 C CA . TYR A 1 111 ? 5.751 5.813 24.063 1.00 80.62 111 TYR A CA 1
ATOM 853 C C . TYR A 1 111 ? 6.840 5.546 23.024 1.00 80.62 111 TYR A C 1
ATOM 855 O O . TYR A 1 111 ? 7.563 4.570 23.170 1.00 80.62 111 TYR A O 1
ATOM 863 N N . PRO A 1 112 ? 6.936 6.325 21.938 1.00 72.06 112 PRO A N 1
ATOM 864 C CA . PRO A 1 112 ? 7.966 6.098 20.924 1.00 72.06 112 PRO A CA 1
ATOM 865 C C . PRO A 1 112 ? 9.389 6.268 21.474 1.00 72.06 112 PRO A C 1
ATOM 867 O O . PRO A 1 112 ? 10.292 5.544 21.064 1.00 72.06 112 PRO A O 1
ATOM 870 N N . ASP A 1 113 ? 9.564 7.186 22.430 1.00 76.19 113 ASP A N 1
ATOM 871 C CA . ASP A 1 113 ? 10.874 7.558 22.984 1.00 76.19 113 ASP A CA 1
ATOM 872 C C . ASP A 1 113 ? 11.347 6.619 24.097 1.00 76.19 113 ASP A C 1
ATOM 874 O O . ASP A 1 113 ? 12.540 6.477 24.356 1.00 76.19 113 ASP A O 1
ATOM 878 N N . ALA A 1 114 ? 10.407 5.964 24.772 1.00 71.56 114 ALA A N 1
ATOM 879 C CA . ALA A 1 114 ? 10.700 4.997 25.809 1.00 71.56 114 ALA A CA 1
ATOM 880 C C . ALA A 1 114 ? 10.344 3.635 25.229 1.00 71.56 114 ALA A C 1
ATOM 882 O O . ALA A 1 114 ? 9.165 3.404 25.010 1.00 71.56 114 ALA A O 1
ATOM 883 N N . HIS A 1 115 ? 11.329 2.769 24.955 1.00 72.81 115 HIS A N 1
ATOM 884 C CA . HIS A 1 115 ? 11.213 1.455 24.284 1.00 72.81 115 HIS A CA 1
ATOM 885 C C . HIS A 1 115 ? 10.293 0.415 24.989 1.00 72.81 115 HIS A C 1
ATOM 887 O O . HIS A 1 115 ? 10.609 -0.769 25.085 1.00 72.81 115 HIS A O 1
ATOM 893 N N . TYR A 1 116 ? 9.136 0.837 25.489 1.00 79.69 116 TYR A N 1
ATOM 894 C CA . TYR A 1 116 ? 8.093 0.066 26.132 1.00 79.69 116 TYR A CA 1
ATOM 895 C C . TYR A 1 116 ? 7.052 -0.333 25.093 1.00 79.69 116 TYR A C 1
ATOM 897 O O . TYR A 1 116 ? 6.194 0.453 24.675 1.00 79.69 116 TYR A O 1
ATOM 905 N N . LEU A 1 117 ? 7.122 -1.600 24.709 1.00 83.31 117 LEU A N 1
ATOM 906 C CA . LEU A 1 117 ? 6.139 -2.247 23.858 1.00 83.31 117 LEU A CA 1
ATOM 907 C C . LEU A 1 117 ? 5.086 -2.925 24.732 1.00 83.31 117 LEU A C 1
ATOM 909 O O . LEU A 1 117 ? 5.410 -3.577 25.725 1.00 83.31 117 LEU A O 1
ATOM 913 N N . ARG A 1 118 ? 3.813 -2.790 24.358 1.00 88.25 118 ARG A N 1
ATOM 914 C CA . ARG A 1 118 ? 2.734 -3.592 24.943 1.00 88.25 118 ARG A CA 1
ATOM 915 C C . ARG A 1 118 ? 2.138 -4.499 23.894 1.00 88.25 118 ARG A C 1
ATOM 917 O O . ARG A 1 118 ? 1.832 -4.051 22.793 1.00 88.25 118 ARG A O 1
ATOM 924 N N . HIS A 1 119 ? 1.891 -5.739 24.283 1.00 90.50 119 HIS A N 1
ATOM 925 C CA . HIS A 1 119 ? 1.173 -6.695 23.459 1.00 90.50 119 HIS A CA 1
ATOM 926 C C . HIS A 1 119 ? -0.287 -6.761 23.897 1.00 90.50 119 HIS A C 1
ATOM 928 O O . HIS A 1 119 ? -0.582 -6.843 25.089 1.00 90.50 119 HIS A O 1
ATOM 934 N N . ILE A 1 120 ? -1.198 -6.713 22.932 1.00 92.94 120 ILE A N 1
ATOM 935 C CA . ILE A 1 120 ? -2.637 -6.873 23.141 1.00 92.94 120 ILE A CA 1
ATOM 936 C C . ILE A 1 120 ? -3.135 -8.025 22.279 1.00 92.94 120 ILE A C 1
ATOM 938 O O . ILE A 1 120 ? -2.695 -8.205 21.144 1.00 92.94 120 ILE A O 1
ATOM 942 N N . VAL A 1 121 ? -4.052 -8.821 22.821 1.00 95.00 121 VAL A N 1
ATOM 943 C CA . VAL A 1 121 ? -4.718 -9.876 22.057 1.00 95.00 121 VAL A CA 1
ATOM 944 C C . VAL A 1 121 ? -5.981 -9.283 21.460 1.00 95.00 121 VAL A C 1
ATOM 946 O O . VAL A 1 121 ? -6.881 -8.873 22.192 1.00 95.00 121 VAL A O 1
ATOM 949 N N . LEU A 1 122 ? -6.042 -9.229 20.134 1.00 95.50 122 LEU A N 1
ATOM 950 C CA . LEU A 1 122 ? -7.234 -8.816 19.413 1.00 95.50 122 LEU A CA 1
ATOM 951 C C . LEU A 1 122 ? -8.044 -10.042 19.013 1.00 95.50 122 LEU A C 1
ATOM 953 O O . LEU A 1 122 ? -7.486 -11.026 18.525 1.00 95.50 122 LEU A O 1
ATOM 957 N N . TYR A 1 123 ? -9.359 -9.941 19.169 1.00 96.56 123 TYR A N 1
ATOM 958 C CA . TYR A 1 123 ? -10.331 -10.884 18.628 1.00 96.56 123 TYR A CA 1
ATOM 959 C C . TYR A 1 123 ? -11.090 -10.208 17.492 1.00 96.56 123 TYR A C 1
ATOM 961 O O . TYR A 1 123 ? -11.302 -8.992 17.518 1.00 96.56 123 TYR A O 1
ATOM 969 N N . ARG A 1 124 ? -11.474 -10.988 16.481 1.00 95.06 124 ARG A N 1
ATOM 970 C CA . ARG A 1 124 ? -12.175 -10.477 15.303 1.00 95.06 124 ARG A CA 1
ATOM 971 C C . ARG A 1 124 ? -13.424 -9.692 15.708 1.00 95.06 124 ARG A C 1
ATOM 973 O O . ARG A 1 124 ? -14.197 -10.124 16.556 1.00 95.06 124 ARG A O 1
ATOM 980 N N . ASP A 1 125 ? -13.575 -8.521 15.101 1.00 94.38 125 ASP A N 1
ATOM 981 C CA . ASP A 1 125 ? -14.674 -7.575 15.284 1.00 94.38 125 ASP A CA 1
ATOM 982 C C . ASP A 1 125 ? -14.870 -6.987 16.689 1.00 94.38 125 ASP A C 1
ATOM 984 O O . ASP A 1 125 ? -15.755 -6.146 16.873 1.00 94.38 125 ASP A O 1
ATOM 988 N N . LEU A 1 126 ? -13.997 -7.308 17.646 1.00 95.12 126 LEU A N 1
ATOM 989 C CA . LEU A 1 126 ? -14.033 -6.753 18.993 1.00 95.12 126 LEU A CA 1
ATOM 990 C C . LEU A 1 126 ? -13.009 -5.610 19.133 1.00 95.12 126 LEU A C 1
ATOM 992 O O . LEU A 1 126 ? -11.805 -5.865 19.052 1.00 95.12 126 LEU A O 1
ATOM 996 N N . PRO A 1 127 ? -13.442 -4.351 19.348 1.00 95.19 127 PRO A N 1
ATOM 997 C CA . PRO A 1 127 ? -12.516 -3.256 19.599 1.00 95.19 127 PRO A CA 1
ATOM 998 C C . PRO A 1 127 ? -11.874 -3.398 20.986 1.00 95.19 127 PRO A C 1
ATOM 1000 O O . PRO A 1 127 ? -12.566 -3.506 22.000 1.00 95.19 127 PRO A O 1
ATOM 1003 N N . VAL A 1 128 ? -10.546 -3.353 21.033 1.00 95.88 128 VAL A N 1
ATOM 1004 C CA . VAL A 1 128 ? -9.738 -3.467 22.253 1.00 95.88 128 VAL A CA 1
ATOM 1005 C C . VAL A 1 128 ? -8.970 -2.169 22.471 1.00 95.88 128 VAL A C 1
ATOM 1007 O O . VAL A 1 128 ? -8.356 -1.636 21.548 1.00 95.88 128 VAL A O 1
ATOM 1010 N N . ARG A 1 129 ? -8.986 -1.664 23.707 1.00 95.38 129 ARG A N 1
ATOM 1011 C CA . ARG A 1 129 ? -8.251 -0.462 24.115 1.00 95.38 129 ARG A CA 1
ATOM 1012 C C . ARG A 1 129 ? -6.914 -0.850 24.745 1.00 95.38 129 ARG A C 1
ATOM 1014 O O . ARG A 1 129 ? -6.877 -1.621 25.700 1.00 95.38 129 ARG A O 1
ATOM 1021 N N . CYS A 1 130 ? -5.820 -0.281 24.256 1.00 93.19 130 CYS A N 1
ATOM 1022 C CA . CYS A 1 130 ? -4.528 -0.331 24.932 1.00 93.19 130 CYS A CA 1
ATOM 1023 C C . CYS A 1 130 ? -4.517 0.620 26.142 1.00 93.19 130 CYS A C 1
ATOM 1025 O O . CYS A 1 130 ? -5.212 1.634 26.154 1.00 93.19 130 CYS A O 1
ATOM 1027 N N . GLN A 1 131 ? -3.669 0.366 27.142 1.00 89.75 131 GLN A N 1
ATOM 1028 C CA . GLN A 1 131 ? -3.536 1.230 28.324 1.00 89.75 131 GLN A CA 1
ATOM 1029 C C . GLN A 1 131 ? -3.216 2.699 27.982 1.00 89.75 131 GLN A C 1
ATOM 1031 O O . GLN A 1 131 ? -3.632 3.595 28.708 1.00 89.75 131 GLN A O 1
ATOM 1036 N N . CYS A 1 132 ? -2.526 2.960 26.866 1.00 88.75 132 CYS A N 1
ATOM 1037 C CA . CYS A 1 132 ? -2.254 4.327 26.399 1.00 88.75 132 CYS A CA 1
ATOM 1038 C C . CYS A 1 132 ? -3.483 5.069 25.850 1.00 88.75 132 CYS A C 1
ATOM 1040 O O . CYS A 1 132 ? -3.403 6.264 25.598 1.00 88.75 132 CYS A O 1
ATOM 1042 N N . GLY A 1 133 ? -4.612 4.386 25.658 1.00 91.56 133 GLY A N 1
ATOM 1043 C CA . GLY A 1 133 ? -5.846 4.977 25.149 1.00 91.56 133 GLY A CA 1
ATOM 1044 C C . GLY A 1 133 ? -6.170 4.645 23.697 1.00 91.56 133 GLY A C 1
ATOM 1045 O O . GLY A 1 133 ? -7.338 4.752 23.338 1.00 91.56 133 GLY A O 1
ATOM 1046 N N . HIS A 1 134 ? -5.196 4.185 22.906 1.00 91.50 134 HIS A N 1
ATOM 1047 C CA . HIS A 1 134 ? -5.438 3.781 21.521 1.00 91.50 134 HIS A CA 1
ATOM 1048 C C . HIS A 1 134 ? -6.328 2.540 21.436 1.00 91.50 134 HIS A C 1
ATOM 1050 O O . HIS A 1 134 ? -6.184 1.593 22.216 1.00 91.50 134 HIS A O 1
ATOM 1056 N N . TRP A 1 135 ? -7.222 2.540 20.461 1.00 94.69 135 TRP A N 1
ATOM 1057 C CA . TRP A 1 135 ? -8.156 1.474 20.154 1.00 94.69 135 TRP A CA 1
ATOM 1058 C C . TRP A 1 135 ? -7.731 0.726 18.901 1.00 94.69 135 TRP A C 1
ATOM 1060 O O . TRP A 1 135 ? -7.221 1.313 17.952 1.00 94.69 135 TRP A O 1
ATOM 1070 N N . PHE A 1 136 ? -7.971 -0.579 18.905 1.00 93.88 136 PHE A N 1
ATOM 1071 C CA . PHE A 1 136 ? -7.606 -1.490 17.831 1.00 93.88 136 PHE A CA 1
ATOM 1072 C C . PHE A 1 136 ? -8.782 -2.411 17.539 1.00 93.88 136 PHE A C 1
ATOM 1074 O O . PHE A 1 136 ? -9.450 -2.861 18.470 1.00 93.88 136 PHE A O 1
ATOM 1081 N N . LYS A 1 137 ? -9.020 -2.736 16.270 1.00 94.62 137 LYS A N 1
ATOM 1082 C CA . LYS A 1 137 ? -10.046 -3.701 15.866 1.00 94.62 137 LYS A CA 1
ATOM 1083 C C . LYS A 1 137 ? -9.491 -4.653 14.818 1.00 94.62 137 LYS A C 1
ATOM 1085 O O . LYS A 1 137 ? -9.059 -4.227 13.750 1.00 94.62 137 LYS A O 1
ATOM 1090 N N . LEU A 1 138 ? -9.533 -5.947 15.122 1.00 94.62 138 LEU A N 1
ATOM 1091 C CA . LEU A 1 138 ? -9.146 -6.991 14.180 1.00 94.62 138 LEU A CA 1
ATOM 1092 C C . LEU A 1 138 ? -10.280 -7.252 13.188 1.00 94.62 138 LEU A C 1
ATOM 1094 O O . LEU A 1 138 ? -11.419 -7.479 13.594 1.00 94.62 138 LEU A O 1
ATOM 1098 N N . VAL A 1 139 ? -9.960 -7.262 11.900 1.00 94.38 139 VAL A N 1
ATOM 1099 C CA . VAL A 1 139 ? -10.881 -7.600 10.808 1.00 94.38 139 VAL A CA 1
ATOM 1100 C C . VAL A 1 139 ? -10.218 -8.589 9.851 1.00 94.38 139 VAL A C 1
ATOM 1102 O O . VAL A 1 139 ? -9.005 -8.812 9.896 1.00 94.38 139 VAL A O 1
ATOM 1105 N N . ASP A 1 140 ? -11.010 -9.205 8.979 1.00 93.94 140 ASP A N 1
ATOM 1106 C CA . ASP A 1 140 ? -10.477 -10.043 7.912 1.00 93.94 140 ASP A CA 1
ATOM 1107 C C . ASP A 1 140 ? -9.693 -9.219 6.871 1.00 93.94 140 ASP A C 1
ATOM 1109 O O . ASP A 1 140 ? -9.904 -8.017 6.697 1.00 93.94 140 ASP A O 1
ATOM 1113 N N . MET A 1 141 ? -8.777 -9.874 6.154 1.00 89.31 141 MET A N 1
ATOM 1114 C CA . MET A 1 141 ? -7.926 -9.204 5.161 1.00 89.31 141 MET A CA 1
ATOM 1115 C C . MET A 1 141 ? -8.707 -8.508 4.040 1.00 89.31 141 MET A C 1
ATOM 1117 O O . MET A 1 141 ? -8.223 -7.509 3.517 1.00 89.31 141 MET A O 1
ATOM 1121 N N . LYS A 1 142 ? -9.885 -9.017 3.654 1.00 90.75 142 LYS A N 1
ATOM 1122 C CA . LYS A 1 142 ? -10.679 -8.411 2.580 1.00 90.75 142 LYS A CA 1
ATOM 1123 C C . LYS A 1 142 ? -11.238 -7.074 3.057 1.00 90.75 142 LYS A C 1
ATOM 1125 O O . LYS A 1 142 ? -10.978 -6.054 2.426 1.00 90.75 142 LYS A O 1
ATOM 1130 N N . ARG A 1 143 ? -11.904 -7.066 4.213 1.00 91.62 143 ARG A N 1
ATOM 1131 C CA . ARG A 1 143 ? -12.404 -5.838 4.836 1.00 91.62 143 ARG A CA 1
ATOM 1132 C C . ARG A 1 143 ? -11.283 -4.844 5.125 1.00 91.62 143 ARG A C 1
ATOM 1134 O O . ARG A 1 143 ? -11.464 -3.648 4.943 1.00 91.62 143 ARG A O 1
ATOM 1141 N N . PHE A 1 144 ? -10.119 -5.324 5.553 1.00 90.50 144 PHE A N 1
ATOM 1142 C CA . PHE A 1 144 ? -8.971 -4.460 5.808 1.00 90.50 144 PHE A CA 1
ATOM 1143 C C . PHE A 1 144 ? -8.528 -3.670 4.567 1.00 90.50 144 PHE A C 1
ATOM 1145 O O . PHE A 1 144 ? -8.322 -2.460 4.652 1.00 90.50 144 PHE A O 1
ATOM 1152 N N . GLU A 1 145 ? -8.405 -4.336 3.417 1.00 89.25 145 GLU A N 1
ATOM 1153 C CA . GLU A 1 145 ? -8.037 -3.665 2.165 1.00 89.25 145 GLU A CA 1
ATOM 1154 C C . GLU A 1 145 ? -9.163 -2.752 1.661 1.00 89.25 145 GLU A C 1
ATOM 1156 O O . GLU A 1 145 ? -8.884 -1.649 1.206 1.00 89.25 145 GLU A O 1
ATOM 1161 N N . GLU A 1 146 ? -10.434 -3.143 1.807 1.00 90.88 146 GLU A N 1
ATOM 1162 C CA . GLU A 1 146 ? -11.577 -2.285 1.459 1.00 90.88 146 GLU A CA 1
ATOM 1163 C C . GLU A 1 146 ? -11.566 -0.960 2.236 1.00 90.88 146 GLU A C 1
ATOM 1165 O O . GLU A 1 146 ? -11.755 0.102 1.647 1.00 90.88 146 GLU A O 1
ATOM 1170 N N . GLU A 1 147 ? -11.315 -0.998 3.547 1.00 90.44 147 GLU A N 1
ATOM 1171 C CA . GLU A 1 147 ? -11.249 0.208 4.380 1.00 90.44 147 GLU A CA 1
ATOM 1172 C C . GLU A 1 147 ? -10.046 1.103 4.019 1.00 90.44 147 GLU A C 1
ATOM 1174 O O . GLU A 1 147 ? -10.169 2.330 3.981 1.00 90.44 147 GLU A O 1
ATOM 1179 N N . ARG A 1 148 ? -8.897 0.512 3.662 1.00 90.00 148 ARG A N 1
ATOM 1180 C CA . ARG A 1 148 ? -7.744 1.263 3.133 1.00 90.00 148 ARG A CA 1
ATOM 1181 C C . ARG A 1 148 ? -8.047 1.934 1.795 1.00 90.00 148 ARG A C 1
ATOM 1183 O O . ARG A 1 148 ? -7.648 3.076 1.580 1.00 90.00 148 ARG A O 1
ATOM 1190 N N . GLU A 1 149 ? -8.737 1.247 0.891 1.00 91.00 149 GLU A N 1
ATOM 1191 C CA . GLU A 1 149 ? -9.105 1.808 -0.413 1.00 91.00 149 GLU A CA 1
ATOM 1192 C C . GLU A 1 149 ? -10.153 2.922 -0.276 1.00 91.00 149 GLU A C 1
ATOM 1194 O O . GLU A 1 149 ? -10.048 3.943 -0.957 1.00 91.00 149 GLU A O 1
ATOM 1199 N N . LYS A 1 150 ? -11.109 2.799 0.658 1.00 91.31 150 LYS A N 1
ATOM 1200 C CA . LYS A 1 150 ? -12.025 3.901 1.013 1.00 91.31 150 LYS A CA 1
ATOM 1201 C C . LYS A 1 150 ? -11.250 5.128 1.486 1.00 91.31 150 LYS A C 1
ATOM 1203 O O . LYS A 1 150 ? -11.435 6.215 0.944 1.00 91.31 150 LYS A O 1
ATOM 1208 N N . ARG A 1 151 ? -10.321 4.938 2.428 1.00 89.56 151 ARG A N 1
ATOM 1209 C CA . ARG A 1 151 ? -9.445 6.006 2.926 1.00 89.56 151 ARG A CA 1
ATOM 1210 C C . ARG A 1 151 ? -8.660 6.662 1.799 1.00 89.56 151 ARG A C 1
ATOM 1212 O O . ARG A 1 151 ? -8.576 7.884 1.727 1.00 89.56 151 ARG A O 1
ATOM 1219 N N . TRP A 1 152 ? -8.091 5.855 0.908 1.00 92.19 152 TRP A N 1
ATOM 1220 C CA . TRP A 1 152 ? -7.354 6.359 -0.243 1.00 92.19 152 TRP A CA 1
ATOM 1221 C C . TRP A 1 152 ? -8.229 7.197 -1.170 1.00 92.19 152 TRP A C 1
ATOM 1223 O O . TRP A 1 152 ? -7.804 8.256 -1.623 1.00 92.19 152 TRP A O 1
ATOM 1233 N N . ALA A 1 153 ? -9.463 6.761 -1.424 1.00 92.38 153 ALA A N 1
ATOM 1234 C CA . ALA A 1 153 ? -10.403 7.496 -2.259 1.00 92.38 153 ALA A CA 1
ATOM 1235 C C . ALA A 1 153 ? -10.703 8.905 -1.718 1.00 92.38 153 ALA A C 1
ATOM 1237 O O . ALA A 1 153 ? -10.887 9.818 -2.526 1.00 92.38 153 ALA A O 1
ATOM 1238 N N . GLU A 1 154 ? -10.697 9.085 -0.393 1.00 92.06 154 GLU A N 1
ATOM 1239 C CA . GLU A 1 154 ? -10.862 10.385 0.270 1.00 92.06 154 GLU A CA 1
ATOM 1240 C C . GLU A 1 154 ? -9.625 11.279 0.106 1.00 92.06 154 GLU A C 1
ATOM 1242 O O . GLU A 1 154 ? -9.750 12.449 -0.251 1.00 92.06 154 GLU A O 1
ATOM 1247 N N . ILE A 1 155 ? -8.427 10.734 0.343 1.00 92.75 155 ILE A N 1
ATOM 1248 C CA . ILE A 1 155 ? -7.199 11.540 0.470 1.00 92.75 155 ILE A CA 1
ATOM 1249 C C . ILE A 1 155 ? -6.394 11.670 -0.830 1.00 92.75 155 ILE A C 1
ATOM 1251 O O . ILE A 1 155 ? -5.494 12.505 -0.912 1.00 92.75 155 ILE A O 1
ATOM 1255 N N . LYS A 1 156 ? -6.673 10.871 -1.868 1.00 92.62 156 LYS A N 1
ATOM 1256 C CA . LYS A 1 156 ? -5.850 10.802 -3.097 1.00 92.62 156 LYS A CA 1
ATOM 1257 C C . LYS A 1 156 ? -5.653 12.140 -3.819 1.00 92.62 156 LYS A C 1
ATOM 1259 O O . LYS A 1 156 ? -4.648 12.313 -4.501 1.00 92.62 156 LYS A O 1
ATOM 1264 N N . ASN A 1 157 ? -6.602 13.068 -3.680 1.00 93.81 157 ASN A N 1
ATOM 1265 C CA . ASN A 1 157 ? -6.583 14.367 -4.359 1.00 93.81 157 ASN A CA 1
ATOM 1266 C C . ASN A 1 157 ? -5.827 15.453 -3.573 1.00 93.81 157 ASN A C 1
ATOM 1268 O O . ASN A 1 157 ? -5.641 16.553 -4.090 1.00 93.81 157 ASN A O 1
ATOM 1272 N N . GLU A 1 158 ? -5.396 15.179 -2.338 1.00 94.75 158 GLU A N 1
ATOM 1273 C CA . GLU A 1 158 ? -4.530 16.092 -1.586 1.00 94.75 158 GLU A CA 1
ATOM 1274 C C . GLU A 1 158 ? -3.218 16.331 -2.356 1.00 94.75 158 GLU A C 1
ATOM 1276 O O . GLU A 1 158 ? -2.705 15.402 -2.981 1.00 94.75 158 GLU A O 1
ATOM 1281 N N . PRO A 1 159 ? -2.624 17.537 -2.306 1.00 95.31 159 PRO A N 1
ATOM 1282 C CA . PRO A 1 159 ? -1.495 17.903 -3.167 1.00 95.31 159 PRO A CA 1
ATOM 1283 C C . PRO A 1 159 ? -0.282 16.974 -3.012 1.00 95.31 159 PRO A C 1
ATOM 1285 O O . PRO A 1 159 ? 0.361 16.622 -4.002 1.00 95.31 159 PRO A O 1
ATOM 1288 N N . GLU A 1 160 ? 0.015 16.530 -1.788 1.00 93.50 160 GLU A N 1
ATOM 1289 C CA . GLU A 1 160 ? 1.096 15.572 -1.538 1.00 93.50 160 GLU A CA 1
ATOM 1290 C C . GLU A 1 160 ? 0.801 14.192 -2.139 1.00 93.50 160 GLU A C 1
ATOM 1292 O O . GLU A 1 160 ? 1.674 13.580 -2.754 1.00 93.50 160 GLU A O 1
ATOM 1297 N N . ASN A 1 161 ? -0.437 13.712 -2.005 1.00 94.19 161 ASN A N 1
ATOM 1298 C CA . ASN A 1 161 ? -0.844 12.390 -2.478 1.00 94.19 161 ASN A CA 1
ATOM 1299 C C . ASN A 1 161 ? -0.995 12.370 -4.008 1.00 94.19 161 ASN A C 1
ATOM 1301 O O . ASN A 1 161 ? -0.581 11.410 -4.658 1.00 94.19 161 ASN A O 1
ATOM 1305 N N . ALA A 1 162 ? -1.483 13.461 -4.600 1.00 95.12 162 ALA A N 1
ATOM 1306 C CA . ALA A 1 162 ? -1.535 13.657 -6.044 1.00 95.12 162 ALA A CA 1
ATOM 1307 C C . ALA A 1 162 ? -0.127 13.689 -6.660 1.00 95.12 162 ALA A C 1
ATOM 1309 O O . ALA A 1 162 ? 0.097 13.115 -7.727 1.00 95.12 162 ALA A O 1
ATOM 1310 N N . LYS A 1 163 ? 0.850 14.298 -5.969 1.00 96.56 163 LYS A N 1
ATOM 1311 C CA . LYS A 1 163 ? 2.260 14.255 -6.379 1.00 96.56 163 LYS A CA 1
ATOM 1312 C C . LYS A 1 163 ? 2.806 12.825 -6.368 1.00 96.56 163 LYS A C 1
ATOM 1314 O O . LYS A 1 163 ? 3.464 12.440 -7.330 1.00 96.56 163 LYS A O 1
ATOM 1319 N N . LEU A 1 164 ? 2.513 12.043 -5.326 1.00 95.81 164 LEU A N 1
ATOM 1320 C CA . LEU A 1 164 ? 2.915 10.633 -5.250 1.00 95.81 164 LEU A CA 1
ATOM 1321 C C . LEU A 1 164 ? 2.283 9.793 -6.365 1.00 95.81 164 LEU A C 1
ATOM 1323 O O . LEU A 1 164 ? 2.967 8.974 -6.971 1.00 95.81 164 LEU A O 1
ATOM 1327 N N . LEU A 1 165 ? 1.000 10.013 -6.669 1.00 95.19 165 LEU A N 1
ATOM 1328 C CA . LEU A 1 165 ? 0.320 9.342 -7.779 1.00 95.19 165 LEU A CA 1
ATOM 1329 C C . LEU A 1 165 ? 0.964 9.665 -9.121 1.00 95.19 165 LEU A C 1
ATOM 1331 O O . LEU A 1 165 ? 1.267 8.753 -9.884 1.00 95.19 165 LEU A O 1
ATOM 1335 N N . LYS A 1 166 ? 1.234 10.946 -9.376 1.00 96.12 166 LYS A N 1
ATOM 1336 C CA . LYS A 1 166 ? 1.932 11.366 -10.589 1.00 96.12 166 LYS A CA 1
ATOM 1337 C C . LYS A 1 166 ? 3.322 10.735 -10.679 1.00 96.12 166 LYS A C 1
ATOM 1339 O O . LYS A 1 166 ? 3.705 10.239 -11.727 1.00 96.12 166 LYS A O 1
ATOM 1344 N N . GLU A 1 167 ? 4.071 10.712 -9.579 1.00 96.75 167 GLU A N 1
ATOM 1345 C CA . GLU A 1 167 ? 5.395 10.089 -9.545 1.00 96.75 167 GLU A CA 1
ATOM 1346 C C . GLU A 1 167 ? 5.340 8.577 -9.802 1.00 96.75 167 GLU A C 1
ATOM 1348 O O . GLU A 1 167 ? 6.230 8.038 -10.467 1.00 96.75 167 GLU A O 1
ATOM 1353 N N . LEU A 1 168 ? 4.297 7.901 -9.313 1.00 95.88 168 LEU A N 1
ATOM 1354 C CA . LEU A 1 168 ? 4.035 6.496 -9.606 1.00 95.88 168 LEU A CA 1
ATOM 1355 C C . LEU A 1 168 ? 3.776 6.304 -11.109 1.00 95.88 168 LEU A C 1
ATOM 1357 O O . LEU A 1 168 ? 4.459 5.496 -11.733 1.00 95.88 168 LEU A O 1
ATOM 1361 N N . ASP A 1 169 ? 2.866 7.093 -11.693 1.00 95.81 169 ASP A N 1
ATOM 1362 C CA . ASP A 1 169 ? 2.533 7.069 -13.126 1.00 95.81 169 ASP A CA 1
ATOM 1363 C C . ASP A 1 169 ? 3.775 7.310 -14.002 1.00 95.81 169 ASP A C 1
ATOM 1365 O O . ASP A 1 169 ? 4.082 6.526 -14.903 1.00 95.81 169 ASP A O 1
ATOM 1369 N N . ASP A 1 170 ? 4.525 8.374 -13.713 1.00 96.81 170 ASP A N 1
ATOM 1370 C CA . ASP A 1 170 ? 5.726 8.761 -14.455 1.00 96.81 170 ASP A CA 1
ATOM 1371 C C . ASP A 1 170 ? 6.794 7.657 -14.387 1.00 96.81 170 ASP A C 1
ATOM 1373 O O . ASP A 1 170 ? 7.440 7.337 -15.389 1.00 96.81 170 ASP A O 1
ATOM 1377 N N . THR A 1 171 ? 6.965 7.034 -13.215 1.00 96.88 171 THR A N 1
ATOM 1378 C CA . THR A 1 171 ? 7.950 5.962 -13.022 1.00 96.88 171 THR A CA 1
ATOM 1379 C C . THR A 1 171 ? 7.531 4.666 -13.722 1.00 96.88 171 THR A C 1
ATOM 1381 O O . THR A 1 171 ? 8.384 4.014 -14.323 1.00 96.88 171 THR A O 1
ATOM 1384 N N . GLU A 1 172 ? 6.244 4.297 -13.704 1.00 95.19 172 GLU A N 1
ATOM 1385 C CA . GLU A 1 172 ? 5.729 3.144 -14.462 1.00 95.19 172 GLU A CA 1
ATOM 1386 C C . GLU A 1 172 ? 5.949 3.326 -15.970 1.00 95.19 172 GLU A C 1
ATOM 1388 O O . GLU A 1 172 ? 6.450 2.423 -16.644 1.00 95.19 172 GLU A O 1
ATOM 1393 N N . ASN A 1 173 ? 5.641 4.514 -16.497 1.00 95.25 173 ASN A N 1
ATOM 1394 C CA . ASN A 1 173 ? 5.829 4.845 -17.910 1.00 95.25 173 ASN A CA 1
ATOM 1395 C C . ASN A 1 173 ? 7.308 4.820 -18.319 1.00 95.25 173 ASN A C 1
ATOM 1397 O O . ASN A 1 173 ? 7.656 4.272 -19.372 1.00 95.25 173 ASN A O 1
ATOM 1401 N N . ALA A 1 174 ? 8.189 5.364 -17.476 1.00 95.69 174 ALA A N 1
ATOM 1402 C CA . ALA A 1 174 ? 9.631 5.309 -17.691 1.00 95.69 174 ALA A CA 1
ATOM 1403 C C . ALA A 1 174 ? 10.144 3.860 -17.696 1.00 95.69 174 ALA A C 1
ATOM 1405 O O . ALA A 1 174 ? 10.906 3.483 -18.588 1.00 95.69 174 ALA A O 1
ATOM 1406 N N . LEU A 1 175 ? 9.683 3.023 -16.757 1.00 94.81 175 LEU A N 1
ATOM 1407 C CA . LEU A 1 175 ? 10.075 1.614 -16.692 1.00 94.81 175 LEU A CA 1
ATOM 1408 C C . LEU A 1 175 ? 9.610 0.853 -17.942 1.00 94.81 175 LEU A C 1
ATOM 1410 O O . LEU A 1 175 ? 10.401 0.122 -18.530 1.00 94.81 175 LEU A O 1
ATOM 1414 N N . ASN A 1 176 ? 8.371 1.067 -18.393 1.00 92.81 176 ASN A N 1
ATOM 1415 C CA . ASN A 1 176 ? 7.845 0.449 -19.615 1.00 92.81 176 ASN A CA 1
ATOM 1416 C C . ASN A 1 176 ? 8.640 0.859 -20.859 1.00 92.81 176 ASN A C 1
ATOM 1418 O O . ASN A 1 176 ? 9.022 0.007 -21.659 1.00 92.81 176 ASN A O 1
ATOM 1422 N N . THR A 1 177 ? 8.954 2.148 -20.993 1.00 93.50 177 THR A N 1
ATOM 1423 C CA . THR A 1 177 ? 9.765 2.666 -22.106 1.00 93.50 177 THR A CA 1
ATOM 1424 C C . THR A 1 177 ? 11.159 2.040 -22.107 1.00 93.50 177 THR A C 1
ATOM 1426 O O . THR A 1 177 ? 11.664 1.613 -23.148 1.00 93.50 177 THR A O 1
ATOM 1429 N N . LEU A 1 178 ? 11.776 1.933 -20.928 1.00 92.69 178 LEU A N 1
ATOM 1430 C CA . LEU A 1 178 ? 13.095 1.336 -20.771 1.00 92.69 178 LEU A CA 1
ATOM 1431 C C . LEU A 1 178 ? 13.087 -0.168 -21.063 1.00 92.69 178 LEU A C 1
ATOM 1433 O O . LEU A 1 178 ? 13.998 -0.668 -21.726 1.00 92.69 178 LEU A O 1
ATOM 1437 N N . MET A 1 179 ? 12.059 -0.889 -20.616 1.00 90.94 179 MET A N 1
ATOM 1438 C CA . MET A 1 179 ? 11.887 -2.309 -20.923 1.00 90.94 179 MET A CA 1
ATOM 1439 C C . MET A 1 179 ? 11.680 -2.543 -22.421 1.00 90.94 179 MET A C 1
ATOM 1441 O O . MET A 1 179 ? 12.320 -3.425 -22.987 1.00 90.94 179 MET A O 1
ATOM 1445 N N . ALA A 1 180 ? 10.864 -1.721 -23.086 1.00 90.00 180 ALA A N 1
ATOM 1446 C CA . ALA A 1 180 ? 10.655 -1.805 -24.529 1.00 90.00 180 ALA A CA 1
ATOM 1447 C C . ALA A 1 180 ? 11.961 -1.569 -25.308 1.00 90.00 180 ALA A C 1
ATOM 1449 O O . ALA A 1 180 ? 12.303 -2.349 -26.195 1.00 90.00 180 ALA A O 1
ATOM 1450 N N . ARG A 1 181 ? 12.742 -0.545 -24.932 1.00 89.44 181 ARG A N 1
ATOM 1451 C CA . ARG A 1 181 ? 14.052 -0.254 -25.544 1.00 89.44 181 ARG A CA 1
ATOM 1452 C C . ARG A 1 181 ? 15.077 -1.367 -25.303 1.00 89.44 181 ARG A C 1
ATOM 1454 O O . ARG A 1 181 ? 15.886 -1.656 -26.180 1.00 89.44 181 ARG A O 1
ATOM 1461 N N . SER A 1 182 ? 15.076 -1.959 -24.110 1.00 86.25 182 SER A N 1
ATOM 1462 C CA . SER A 1 182 ? 16.067 -2.967 -23.706 1.00 86.25 182 SER A CA 1
ATOM 1463 C C . SER A 1 182 ? 15.718 -4.395 -24.124 1.00 86.25 182 SER A C 1
ATOM 1465 O O . SER A 1 182 ? 16.568 -5.276 -24.020 1.00 86.25 182 SER A O 1
ATOM 1467 N N . GLN A 1 183 ? 14.521 -4.632 -24.667 1.00 83.38 183 GLN A N 1
ATOM 1468 C CA . GLN A 1 183 ? 14.052 -5.966 -25.041 1.00 83.38 183 GLN A CA 1
ATOM 1469 C C . GLN A 1 183 ? 14.953 -6.665 -26.073 1.00 83.38 183 GLN A C 1
ATOM 1471 O O . GLN A 1 183 ? 15.110 -7.883 -26.026 1.00 83.38 183 GLN A O 1
ATOM 1476 N N . SER A 1 184 ? 15.570 -5.909 -26.986 1.00 81.38 184 SER A N 1
ATOM 1477 C CA . SER A 1 184 ? 16.502 -6.437 -27.991 1.00 81.38 184 SER A CA 1
ATOM 1478 C C . SER A 1 184 ? 17.972 -6.393 -27.559 1.00 81.38 184 SER A C 1
ATOM 1480 O O . SER A 1 184 ? 18.853 -6.752 -28.341 1.00 81.38 184 SER A O 1
ATOM 1482 N N . MET A 1 185 ? 18.272 -5.912 -26.348 1.00 84.25 185 MET A N 1
ATOM 1483 C CA . MET A 1 185 ? 19.644 -5.801 -25.863 1.00 84.25 185 MET A CA 1
ATOM 1484 C C . MET A 1 185 ? 20.144 -7.146 -25.341 1.00 84.25 185 MET A C 1
ATOM 1486 O O . MET A 1 185 ? 19.431 -7.912 -24.698 1.00 84.25 185 MET A O 1
ATOM 1490 N N . THR A 1 186 ? 21.421 -7.414 -25.581 1.00 84.25 186 THR A N 1
ATOM 1491 C CA . THR A 1 186 ? 22.139 -8.531 -24.966 1.00 84.25 186 THR A CA 1
ATOM 1492 C C . THR A 1 186 ? 23.132 -7.991 -23.949 1.00 84.25 186 THR A C 1
ATOM 1494 O O . THR A 1 186 ? 23.498 -6.820 -23.987 1.00 84.25 186 THR A O 1
ATOM 1497 N N . ARG A 1 187 ? 23.665 -8.864 -23.091 1.00 78.88 187 ARG A N 1
ATOM 1498 C CA . ARG A 1 187 ? 24.691 -8.495 -22.100 1.00 78.88 187 ARG A CA 1
ATOM 1499 C C . ARG A 1 187 ? 25.924 -7.797 -22.703 1.00 78.88 187 ARG A C 1
ATOM 1501 O O . ARG A 1 187 ? 26.627 -7.091 -21.992 1.00 78.88 187 ARG A O 1
ATOM 1508 N N . LYS A 1 188 ? 26.215 -8.026 -23.989 1.00 85.75 188 LYS A N 1
ATOM 1509 C CA . LYS A 1 188 ? 27.359 -7.437 -24.705 1.00 85.75 188 LYS A CA 1
ATOM 1510 C C . LYS A 1 188 ? 26.991 -6.185 -25.508 1.00 85.75 188 LYS A C 1
ATOM 1512 O O . LYS A 1 188 ? 27.875 -5.575 -26.100 1.00 85.75 188 LYS A O 1
ATOM 1517 N N . SER A 1 189 ? 25.711 -5.821 -25.569 1.00 87.88 189 SER A N 1
ATOM 1518 C CA . SER A 1 189 ? 25.262 -4.641 -26.302 1.00 87.88 189 SER A CA 1
ATOM 1519 C C . SER A 1 189 ? 25.826 -3.366 -25.653 1.00 87.88 189 SER A C 1
ATOM 1521 O O . SER A 1 189 ? 25.838 -3.267 -24.421 1.00 87.88 189 SER A O 1
ATOM 1523 N N . PRO A 1 190 ? 26.272 -2.374 -26.446 1.00 86.62 190 PRO A N 1
ATOM 1524 C CA . PRO A 1 190 ? 26.686 -1.075 -25.920 1.00 86.62 190 PRO A CA 1
ATOM 1525 C C . PRO A 1 190 ? 25.576 -0.447 -25.064 1.00 86.62 190 PRO A C 1
ATOM 1527 O O . PRO A 1 190 ? 24.403 -0.512 -25.429 1.00 86.62 190 PRO A O 1
ATOM 1530 N N . GLY A 1 191 ? 25.932 0.106 -23.902 1.0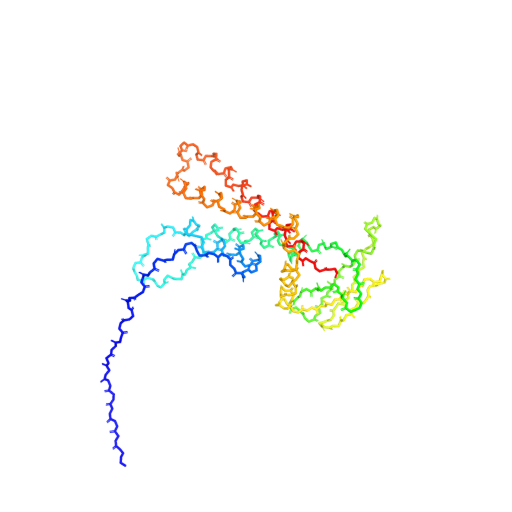0 87.25 191 GLY A N 1
ATOM 1531 C CA . GLY A 1 191 ? 24.966 0.680 -22.955 1.00 87.25 191 GLY A CA 1
ATOM 1532 C C . GLY A 1 191 ? 24.107 -0.342 -22.194 1.00 87.25 191 GLY A C 1
ATOM 1533 O O . GLY A 1 191 ? 23.219 0.053 -21.443 1.00 87.25 191 GLY A O 1
ATOM 1534 N N . SER A 1 192 ? 24.347 -1.657 -22.337 1.00 87.44 192 SER A N 1
ATOM 1535 C CA . SER A 1 192 ? 23.584 -2.680 -21.597 1.00 87.44 192 SER A CA 1
ATOM 1536 C C . SER A 1 192 ? 23.742 -2.551 -20.083 1.00 87.44 192 SER A C 1
ATOM 1538 O O . SER A 1 192 ? 22.780 -2.796 -19.359 1.00 87.44 192 SER A O 1
ATOM 1540 N N . ASN A 1 193 ? 24.930 -2.180 -19.598 1.00 89.81 193 ASN A N 1
ATOM 1541 C CA . ASN A 1 193 ? 25.155 -1.971 -18.167 1.00 89.81 193 ASN A CA 1
ATOM 1542 C C . ASN A 1 193 ? 24.351 -0.771 -17.655 1.00 89.81 193 ASN A C 1
ATOM 1544 O O . ASN A 1 193 ? 23.695 -0.876 -16.620 1.00 89.81 193 ASN A O 1
ATOM 1548 N N . ASP A 1 194 ? 24.338 0.327 -18.411 1.00 92.44 194 ASP A N 1
ATOM 1549 C CA . ASP A 1 194 ? 23.612 1.544 -18.046 1.00 92.44 194 ASP A CA 1
ATOM 1550 C C . ASP A 1 194 ? 22.105 1.287 -17.995 1.00 92.44 194 ASP A C 1
ATOM 1552 O O . ASP A 1 194 ? 21.451 1.657 -17.023 1.00 92.44 194 ASP A O 1
ATOM 1556 N N . ALA A 1 195 ? 21.565 0.546 -18.970 1.00 91.12 195 ALA A N 1
ATOM 1557 C CA . ALA A 1 195 ? 20.159 0.149 -18.976 1.00 91.12 195 ALA A CA 1
ATOM 1558 C C . ALA A 1 195 ? 19.776 -0.694 -17.744 1.00 91.12 195 ALA A C 1
ATOM 1560 O O . ALA A 1 195 ? 18.706 -0.498 -17.171 1.00 91.12 195 ALA A O 1
ATOM 1561 N N . ILE A 1 196 ? 20.647 -1.607 -17.295 1.00 89.94 196 ILE A N 1
ATOM 1562 C CA . ILE A 1 196 ? 20.409 -2.412 -16.083 1.00 89.94 196 ILE A CA 1
ATOM 1563 C C . ILE A 1 196 ? 20.421 -1.529 -14.826 1.00 89.94 196 ILE A C 1
ATOM 1565 O O . ILE A 1 196 ? 19.560 -1.676 -13.953 1.00 89.94 196 ILE A O 1
ATOM 1569 N N . ILE A 1 197 ? 21.373 -0.597 -14.729 1.00 93.25 197 ILE A N 1
ATOM 1570 C CA . ILE A 1 197 ? 21.457 0.355 -13.613 1.00 93.25 197 ILE A CA 1
ATOM 1571 C C . ILE A 1 197 ? 20.202 1.235 -13.573 1.00 93.25 197 ILE A C 1
ATOM 1573 O O . ILE A 1 197 ? 19.604 1.410 -12.505 1.00 93.25 197 ILE A O 1
ATOM 1577 N N . GLU A 1 198 ? 19.767 1.732 -14.729 1.00 95.06 198 GLU A N 1
ATOM 1578 C CA . GLU A 1 198 ? 18.565 2.549 -14.885 1.00 95.06 198 GLU A CA 1
ATOM 1579 C C . GLU A 1 198 ? 17.303 1.764 -14.482 1.00 95.06 198 GLU A C 1
ATOM 1581 O O . GLU A 1 198 ? 16.537 2.238 -13.640 1.00 95.06 198 GLU A O 1
ATOM 1586 N N . LEU A 1 199 ? 17.149 0.515 -14.950 1.00 93.06 199 LEU A N 1
ATOM 1587 C CA . LEU A 1 199 ? 16.056 -0.387 -14.557 1.00 93.06 199 LEU A CA 1
ATOM 1588 C C . LEU A 1 199 ? 16.015 -0.581 -13.040 1.00 93.06 199 LEU A C 1
ATOM 1590 O O . LEU A 1 199 ? 14.960 -0.443 -12.421 1.00 93.06 199 LEU A O 1
ATOM 1594 N N . SER A 1 200 ? 17.166 -0.859 -12.422 1.00 93.75 200 SER A N 1
ATOM 1595 C CA . SER A 1 200 ? 17.251 -1.059 -10.971 1.00 93.75 200 SER A CA 1
ATOM 1596 C C . SER A 1 200 ? 16.861 0.198 -10.185 1.00 93.75 200 SER A C 1
ATOM 1598 O O . SER A 1 200 ? 16.262 0.108 -9.110 1.00 93.75 200 SER A O 1
ATOM 1600 N N . THR A 1 201 ? 17.179 1.375 -10.723 1.00 96.75 201 THR A N 1
ATOM 1601 C CA . THR A 1 201 ? 16.918 2.667 -10.086 1.00 96.75 201 THR A CA 1
ATOM 1602 C C . THR A 1 201 ? 15.451 3.048 -10.189 1.00 96.75 201 THR A C 1
ATOM 1604 O O . THR A 1 201 ? 14.847 3.395 -9.173 1.00 96.75 201 THR A O 1
ATOM 1607 N N . LEU A 1 202 ? 14.852 2.897 -11.371 1.00 96.81 202 LEU A N 1
ATOM 1608 C CA . LEU A 1 202 ? 13.421 3.112 -11.574 1.00 96.81 202 LEU A CA 1
ATOM 1609 C C . LEU A 1 202 ? 12.586 2.103 -10.781 1.00 96.81 202 LEU A C 1
ATOM 1611 O O . LEU A 1 202 ? 11.631 2.496 -10.118 1.00 96.81 202 LEU A O 1
ATOM 1615 N N . TRP A 1 203 ? 12.982 0.826 -10.750 1.00 95.69 203 TRP A N 1
ATOM 1616 C CA . TRP A 1 203 ? 12.294 -0.191 -9.951 1.00 95.69 203 TRP A CA 1
ATOM 1617 C C . TRP A 1 203 ? 12.314 0.133 -8.453 1.00 95.69 203 TRP A C 1
ATOM 1619 O O . TRP A 1 203 ? 11.302 0.015 -7.762 1.00 95.69 203 TRP A O 1
ATOM 1629 N N . ARG A 1 204 ? 13.459 0.589 -7.933 1.00 96.31 204 ARG A N 1
ATOM 1630 C CA . ARG A 1 204 ? 13.579 1.044 -6.540 1.00 96.31 204 ARG A CA 1
ATOM 1631 C C . ARG A 1 204 ? 12.680 2.245 -6.263 1.00 96.31 204 ARG A C 1
ATOM 1633 O O . ARG A 1 204 ? 11.998 2.260 -5.243 1.00 96.31 204 ARG A O 1
ATOM 1640 N N . LYS A 1 205 ? 12.667 3.223 -7.172 1.00 96.94 205 LYS A N 1
ATOM 1641 C CA . LYS A 1 205 ? 11.818 4.413 -7.071 1.00 96.94 205 LYS A CA 1
ATOM 1642 C C . LYS A 1 205 ? 10.340 4.027 -7.021 1.00 96.94 205 LYS A C 1
ATOM 1644 O O . LYS A 1 205 ? 9.655 4.410 -6.081 1.00 96.94 205 LYS A O 1
ATOM 1649 N N . LEU A 1 206 ? 9.896 3.176 -7.946 1.00 96.44 206 LEU A N 1
ATOM 1650 C CA . LEU A 1 206 ? 8.520 2.693 -8.020 1.00 96.44 206 LEU A CA 1
ATOM 1651 C C . LEU A 1 206 ? 8.081 2.009 -6.716 1.00 96.44 206 LEU A C 1
ATOM 1653 O O . LEU A 1 206 ? 7.036 2.337 -6.158 1.00 96.44 206 LEU A O 1
ATOM 1657 N N . LYS A 1 207 ? 8.914 1.098 -6.197 1.00 94.94 207 LYS A N 1
ATOM 1658 C CA . LYS A 1 207 ? 8.687 0.412 -4.916 1.00 94.94 207 LYS A CA 1
ATOM 1659 C C . LYS A 1 207 ? 8.557 1.389 -3.745 1.00 94.94 207 LYS A C 1
ATOM 1661 O O . LYS A 1 207 ? 7.658 1.238 -2.921 1.00 94.94 207 LYS A O 1
ATOM 1666 N N . ASN A 1 208 ? 9.425 2.396 -3.676 1.00 94.38 208 ASN A N 1
ATOM 1667 C CA . ASN A 1 208 ? 9.397 3.385 -2.600 1.00 94.38 208 ASN A CA 1
ATOM 1668 C C . ASN A 1 208 ? 8.133 4.255 -2.657 1.00 94.38 208 ASN A C 1
ATOM 1670 O O . ASN A 1 208 ? 7.483 4.441 -1.629 1.00 94.38 208 ASN A O 1
ATOM 1674 N N . THR A 1 209 ? 7.753 4.735 -3.845 1.00 95.62 209 THR A N 1
ATOM 1675 C CA . THR A 1 209 ? 6.520 5.511 -4.040 1.00 95.62 209 THR A CA 1
ATOM 1676 C C . THR A 1 209 ? 5.283 4.680 -3.695 1.00 95.62 209 THR A C 1
ATOM 1678 O O . THR A 1 209 ? 4.395 5.166 -2.998 1.00 95.62 209 THR A O 1
ATOM 1681 N N . TYR A 1 210 ? 5.249 3.404 -4.097 1.00 94.69 210 TYR A N 1
ATOM 1682 C CA . TYR A 1 210 ? 4.185 2.467 -3.726 1.00 94.69 210 TYR A CA 1
ATOM 1683 C C . TYR A 1 210 ? 4.026 2.330 -2.208 1.00 94.69 210 TYR A C 1
ATOM 1685 O O . TYR A 1 210 ? 2.922 2.486 -1.688 1.00 94.69 210 TYR A O 1
ATOM 1693 N N . VAL A 1 211 ? 5.121 2.074 -1.484 1.00 91.62 211 VAL A N 1
ATOM 1694 C CA . VAL A 1 211 ? 5.083 1.928 -0.019 1.00 91.62 211 VAL A CA 1
ATOM 1695 C C . VAL A 1 211 ? 4.629 3.218 0.650 1.00 91.62 211 VAL A C 1
ATOM 1697 O O . VAL A 1 211 ? 3.840 3.167 1.590 1.00 91.62 211 VAL A O 1
ATOM 1700 N N . GLU A 1 212 ? 5.085 4.372 0.167 1.00 91.69 212 GLU A N 1
ATOM 1701 C CA . GLU A 1 212 ? 4.673 5.655 0.732 1.00 91.69 212 GLU A CA 1
ATOM 1702 C C . GLU A 1 212 ? 3.172 5.895 0.545 1.00 91.69 212 GLU A C 1
ATOM 1704 O O . GLU A 1 212 ? 2.490 6.231 1.511 1.00 91.69 212 GLU A O 1
ATOM 1709 N N . ILE A 1 213 ? 2.623 5.611 -0.640 1.00 93.00 213 ILE A N 1
ATOM 1710 C CA . ILE A 1 213 ? 1.171 5.651 -0.861 1.00 93.00 213 ILE A CA 1
ATOM 1711 C C . ILE A 1 213 ? 0.462 4.706 0.113 1.00 93.00 213 ILE A C 1
ATOM 1713 O O . ILE A 1 213 ? -0.437 5.136 0.835 1.00 93.00 213 ILE A O 1
ATOM 1717 N N . ARG A 1 214 ? 0.903 3.446 0.213 1.00 91.00 214 ARG A N 1
ATOM 1718 C CA . ARG A 1 214 ? 0.316 2.456 1.133 1.00 91.00 214 ARG A CA 1
ATOM 1719 C C . ARG A 1 214 ? 0.333 2.937 2.591 1.00 91.00 214 ARG A C 1
ATOM 1721 O O . ARG A 1 214 ? -0.632 2.693 3.307 1.00 91.00 214 ARG A O 1
ATOM 1728 N N . ARG A 1 215 ? 1.362 3.679 3.025 1.00 87.88 215 ARG A N 1
ATOM 1729 C CA . ARG A 1 215 ? 1.440 4.264 4.382 1.00 87.88 215 ARG A CA 1
ATOM 1730 C C . ARG A 1 215 ? 0.423 5.375 4.591 1.00 87.88 215 ARG A C 1
ATOM 1732 O O . ARG A 1 215 ? -0.099 5.527 5.692 1.00 87.88 215 ARG A O 1
ATOM 1739 N N . ARG A 1 216 ? 0.126 6.163 3.555 1.00 88.56 216 ARG A N 1
ATOM 1740 C CA . ARG A 1 216 ? -0.921 7.195 3.618 1.00 88.56 216 ARG A CA 1
ATOM 1741 C C . ARG A 1 216 ? -2.314 6.576 3.753 1.00 88.56 216 ARG A C 1
ATOM 1743 O O . ARG A 1 216 ? -3.155 7.159 4.435 1.00 88.56 216 ARG A O 1
ATOM 1750 N N . MET A 1 217 ? -2.521 5.397 3.159 1.00 88.88 217 MET A N 1
ATOM 1751 C CA . MET A 1 217 ? -3.773 4.631 3.243 1.00 88.88 217 MET A CA 1
ATOM 1752 C C . MET A 1 217 ? -4.028 4.026 4.629 1.00 88.88 217 MET A C 1
ATOM 1754 O O . MET A 1 217 ? -5.166 3.656 4.914 1.00 88.88 217 MET A O 1
ATOM 1758 N N . ASP A 1 218 ? -3.010 3.911 5.490 1.00 79.81 218 ASP A N 1
ATOM 1759 C CA . ASP A 1 218 ? -3.218 3.407 6.844 1.00 79.81 218 ASP A CA 1
ATOM 1760 C C . ASP A 1 218 ? -4.148 4.342 7.633 1.00 79.81 218 ASP A C 1
ATOM 1762 O O . ASP A 1 218 ? -3.981 5.571 7.703 1.00 79.81 218 ASP A O 1
ATOM 1766 N N . LEU A 1 219 ? -5.166 3.710 8.210 1.00 66.00 219 LEU A N 1
ATOM 1767 C CA . LEU A 1 219 ? -6.161 4.335 9.064 1.00 66.00 219 LEU A CA 1
ATOM 1768 C C . LEU A 1 219 ? -5.535 4.714 10.414 1.00 66.00 219 LEU A C 1
ATOM 1770 O O . LEU A 1 219 ? -4.571 4.068 10.829 1.00 66.00 219 LEU A O 1
ATOM 1774 N N . PRO A 1 220 ? -6.025 5.776 11.072 1.00 56.22 220 PRO A N 1
ATOM 1775 C CA . PRO A 1 220 ? -5.642 6.087 12.445 1.00 56.22 220 PRO A CA 1
ATOM 1776 C C . PRO A 1 220 ? -6.020 4.981 13.440 1.00 56.22 220 PRO A C 1
ATOM 1778 O O . PRO A 1 220 ? -7.065 4.332 13.236 1.00 56.22 220 PRO A O 1
#

Secondary structure (DSSP, 8-state):
--------------------------S--HHHHHHHHHHS-TTTS------TTS-------HHHHHHHHHHHHHSTTSGGG----PPP--SSSPEEEEESSSEEEEEEES-SSS--EEEEEEEBT-EEE-TTS-EEEEEEHHHHHHHHHHHHHHHTTSHHHHHHHHHHHHHHHHHHHHHHHHTT--TTSTTHHHHHHHHHHHHHHHHHHHHHHHHHT---

Organism: Calicophoron daubneyi (NCBI:txid300641)

Radius of gyration: 23.96 Å; chains: 1; bounding box: 72×60×64 Å

pLDDT: mean 79.84, std 20.53, range [27.45, 96.94]

InterPro domains:
  IPR002124 Cytochrome c oxidase, subunit Vb [PS51359] (43-145)
  IPR036972 Cytochrome c oxidase, subunit Vb superfamily [G3DSA:2.60.11.10] (53-143)

Sequence (220 aa):
MLARSCFGCSATANQVLRCLSVGSNTNVGIKERMRKFIMENPHLSPSGPSNLNLPVAKDVSRMQKEMMAQVEVIDIDSIHNRLRKIRPNSKENPLIVGSKLERQVETCMCYPDAHYLRHIVLYRDLPVRCQCGHWFKLVDMKRFEEEREKRWAEIKNEPENAKLLKELDDTENALNTLMARSQSMTRKSPGSNDAIIELSTLWRKLKNTYVEIRRRMDLP